Protein AF-A0A8C0MTY3-F1 (afdb_monomer)

Radius of gyration: 27.62 Å; Cα contacts (8 Å, |Δi|>4): 153; chains: 1; bounding box: 67×69×93 Å

pLDDT: mean 70.0, std 25.48, range [26.39, 98.56]

Foldseek 3Di:
DDDDDDDDDPPDDDDDPPPLPALVLLVPDDPPDDPDDDDDDDDDDDDDDDDDDDDDDDDDDDDDDDDDDDDDDDDDDDDPPPPPDDPDPLNVLLVVLLLLLLLLLCLLVVPDDPDDDDDLLSVLLNVQLVLVLVLCCVLVVVSLVVDALQALVSLLVVLVVSVCVNCVVVDDDLSSLSPLSSSLSSSSCRNCVPPPDDSVSNSSSSNVSSVVCSVRPVVVCVVQCHSPGHVSVVRVPPPPVVVVSVVSSVVSVVVSVVVVVD

Solvent-accessible surface area (backbone atoms only — not comparable to full-atom values): 16807 Å² total; per-residue (Å²): 133,90,83,88,82,88,80,82,86,80,87,77,88,84,85,75,88,77,69,76,93,65,64,74,67,68,71,66,56,77,69,82,74,87,85,73,96,77,79,91,71,85,87,78,81,83,80,83,80,81,89,78,85,85,79,90,84,84,84,85,86,84,86,86,84,87,91,81,87,88,84,90,84,92,86,80,93,72,77,83,72,80,78,74,77,70,84,53,81,64,54,58,56,34,50,54,42,30,50,42,38,45,53,38,45,34,58,72,68,68,52,83,75,95,61,79,81,74,52,73,46,40,52,46,47,41,59,53,20,52,53,51,29,53,50,47,56,65,75,39,37,77,63,61,72,70,59,81,32,89,42,70,64,52,40,50,52,52,48,50,58,52,51,52,62,70,42,65,84,70,70,84,49,72,61,54,55,37,49,53,54,16,46,49,42,52,48,44,50,51,48,40,71,87,44,92,76,57,68,69,56,49,50,53,51,22,48,56,51,20,47,49,45,48,72,75,39,43,67,60,41,57,76,52,47,30,56,67,68,23,51,32,66,67,54,62,59,56,67,65,61,50,54,50,51,55,54,50,50,51,54,49,52,53,52,56,55,53,62,74,78,110

Organism: Canis lupus familiaris (NCBI:txid9615)

Mean predicted aligned error: 16.19 Å

Sequence (262 aa):
MSHLFGGSYDAQRCSGERRLPAVGFMFLWPTPESDEEEGAGPVVHTEIPPASTCRPESHPEPRQPRPHRASGSSRGTRLPSRRAGGPRMTDCEFGYTLALAQDYVRHVLQIPQPGPAPSRASRVLQDVAFSVQGQVEKNLKPCLDSFDVVSVDTARTIFNQVMEKEFEDGVINWGRIVTVFAFEGILTKKLLEQRISSDVDAEKVSYFVAEFITRNMRDWIRQNGGWENGFVKKFEPKSGWLTFLEVLGTVCEMWSHLKQYY

Structure (mmCIF, N/CA/C/O backbone):
data_AF-A0A8C0MTY3-F1
#
_entry.id   AF-A0A8C0MTY3-F1
#
loop_
_atom_site.group_PDB
_atom_site.id
_atom_site.type_symbol
_atom_site.label_atom_id
_atom_site.label_alt_id
_atom_site.label_comp_id
_atom_site.label_asym_id
_atom_site.label_entity_id
_atom_site.label_seq_id
_atom_site.pdbx_PDB_ins_code
_atom_site.Cartn_x
_atom_site.Cartn_y
_atom_site.Cartn_z
_atom_site.occupancy
_atom_site.B_iso_or_equiv
_atom_site.auth_seq_id
_atom_site.auth_comp_id
_atom_site.auth_asym_id
_atom_site.auth_atom_id
_atom_site.pdbx_PDB_model_num
ATOM 1 N N . MET A 1 1 ? 19.745 29.867 -58.344 1.00 32.88 1 MET A N 1
ATOM 2 C CA . MET A 1 1 ? 19.048 30.863 -57.507 1.00 32.88 1 MET A CA 1
ATOM 3 C C . MET A 1 1 ? 18.121 30.118 -56.561 1.00 32.88 1 MET A C 1
ATOM 5 O O . MET A 1 1 ? 17.221 29.450 -57.038 1.00 32.88 1 MET A O 1
ATOM 9 N N . SER A 1 2 ? 18.445 30.180 -55.266 1.00 34.06 2 SER A N 1
ATOM 10 C CA . SER A 1 2 ? 17.519 30.408 -54.143 1.00 34.06 2 SER A CA 1
ATOM 11 C C . SER A 1 2 ? 16.276 29.504 -53.989 1.00 34.06 2 SER A C 1
ATOM 13 O O . SER A 1 2 ? 15.326 29.637 -54.745 1.00 34.06 2 SER A O 1
ATOM 15 N N . HIS A 1 3 ? 16.198 28.680 -52.935 1.00 30.69 3 HIS A N 1
ATOM 16 C CA . HIS A 1 3 ? 15.632 29.059 -51.625 1.00 30.69 3 HIS A CA 1
ATOM 17 C C . HIS A 1 3 ? 15.502 27.847 -50.679 1.00 30.69 3 HIS A C 1
ATOM 19 O O . HIS A 1 3 ? 14.995 26.792 -51.044 1.00 30.69 3 HIS A O 1
ATOM 25 N N . LEU A 1 4 ? 15.958 28.054 -49.442 1.00 39.66 4 LEU A N 1
ATOM 26 C CA . LEU A 1 4 ? 15.650 27.277 -48.241 1.00 39.66 4 LEU A CA 1
ATOM 27 C C . LEU A 1 4 ? 14.183 27.490 -47.848 1.00 39.66 4 LEU A C 1
ATOM 29 O O . LEU A 1 4 ? 13.760 28.641 -47.847 1.00 39.66 4 LEU A O 1
ATOM 33 N N . PHE A 1 5 ? 13.478 26.447 -47.403 1.00 31.42 5 PHE A N 1
ATOM 34 C CA . PHE A 1 5 ? 12.443 26.557 -46.367 1.00 31.42 5 PHE A CA 1
ATOM 35 C C . PHE A 1 5 ? 12.300 25.226 -45.620 1.00 31.42 5 PHE A C 1
ATOM 37 O O . PHE A 1 5 ? 12.027 24.187 -46.215 1.00 31.42 5 PHE A O 1
ATOM 44 N N . GLY A 1 6 ? 12.519 25.284 -44.306 1.00 33.84 6 GLY A N 1
ATOM 45 C CA . GLY A 1 6 ? 12.088 24.258 -43.368 1.00 33.84 6 GLY A CA 1
ATOM 46 C C . GLY A 1 6 ? 10.600 24.397 -43.037 1.00 33.84 6 GLY A C 1
ATOM 47 O O . GLY A 1 6 ? 10.026 25.477 -43.151 1.00 33.84 6 GLY A O 1
ATOM 48 N N . GLY A 1 7 ? 10.007 23.293 -42.594 1.00 27.09 7 GLY A N 1
ATOM 49 C CA . GLY A 1 7 ? 8.681 23.205 -41.980 1.00 27.09 7 GLY A CA 1
ATOM 50 C C . GLY A 1 7 ? 8.625 21.885 -41.213 1.00 27.09 7 GLY A C 1
ATOM 51 O O . GLY A 1 7 ? 8.795 20.827 -41.805 1.00 27.09 7 GLY A O 1
ATOM 52 N N . SER A 1 8 ? 8.763 21.951 -39.890 1.00 28.06 8 SER A N 1
ATOM 53 C CA . SER A 1 8 ? 7.673 21.740 -38.926 1.00 28.06 8 SER A CA 1
ATOM 54 C C . SER A 1 8 ? 7.131 20.308 -38.945 1.00 28.06 8 SER A C 1
ATOM 56 O O . SER A 1 8 ? 6.217 19.981 -39.695 1.00 28.06 8 SER A O 1
ATOM 58 N N . TYR A 1 9 ? 7.706 19.451 -38.097 1.00 29.77 9 TYR A N 1
ATOM 59 C CA . TYR A 1 9 ? 7.061 18.206 -37.691 1.00 29.77 9 TYR A CA 1
ATOM 60 C C . TYR A 1 9 ? 6.009 18.559 -36.637 1.00 29.77 9 TYR A C 1
ATOM 62 O O . TYR A 1 9 ? 6.326 18.707 -35.457 1.00 29.77 9 TYR A O 1
ATOM 70 N N . ASP A 1 10 ? 4.767 18.725 -37.084 1.00 27.53 10 ASP A N 1
ATOM 71 C CA . ASP A 1 10 ? 3.596 18.777 -36.215 1.00 27.53 10 ASP A CA 1
ATOM 72 C C . ASP A 1 10 ? 3.405 17.412 -35.543 1.00 27.53 10 ASP A C 1
ATOM 74 O O . ASP A 1 10 ? 2.828 16.478 -36.100 1.00 27.53 10 ASP A O 1
ATOM 78 N N . ALA A 1 11 ? 3.911 17.290 -34.318 1.00 31.59 11 ALA A N 1
ATOM 79 C CA . ALA A 1 11 ? 3.585 16.201 -33.414 1.00 31.59 11 ALA A CA 1
ATOM 80 C C . ALA A 1 11 ? 2.320 16.570 -32.633 1.00 31.59 11 ALA A C 1
ATOM 82 O O . ALA A 1 11 ? 2.388 16.966 -31.475 1.00 31.59 11 ALA A O 1
ATOM 83 N N . GLN A 1 12 ? 1.155 16.426 -33.262 1.00 33.03 12 GLN A N 1
ATOM 84 C CA . GLN A 1 12 ? -0.102 16.387 -32.529 1.00 33.03 12 GLN A CA 1
ATOM 85 C C . GLN A 1 12 ? -0.994 15.287 -33.100 1.00 33.03 12 GLN A C 1
ATOM 87 O O . GLN A 1 12 ? -1.323 15.288 -34.284 1.00 33.03 12 GLN A O 1
ATOM 92 N N . ARG A 1 13 ? -1.462 14.432 -32.179 1.00 31.70 13 ARG A N 1
ATOM 93 C CA . ARG A 1 13 ? -2.634 13.544 -32.275 1.00 31.70 13 ARG A CA 1
ATOM 94 C C . ARG A 1 13 ? -2.357 12.070 -32.620 1.00 31.70 13 ARG A C 1
ATOM 96 O O . ARG A 1 13 ? -2.634 11.595 -33.712 1.00 31.70 13 ARG A O 1
ATOM 103 N N . CYS A 1 14 ? -1.971 11.321 -31.586 1.00 26.39 14 CYS A N 1
ATOM 104 C CA . CYS A 1 14 ? -2.438 9.953 -31.317 1.00 26.39 14 CYS A CA 1
ATOM 105 C C . CYS A 1 14 ? -2.662 9.864 -29.794 1.00 26.39 14 CYS A C 1
ATOM 107 O O . CYS A 1 14 ? -1.707 9.924 -29.035 1.00 26.39 14 CYS A O 1
ATOM 109 N N . SER A 1 15 ? -3.883 10.082 -29.305 1.00 27.77 15 SER A N 1
ATOM 110 C CA . SER A 1 15 ? -4.978 9.103 -29.210 1.00 27.77 15 SER A CA 1
ATOM 111 C C . SER A 1 15 ? -4.850 8.224 -27.961 1.00 27.77 15 SER A C 1
ATOM 113 O O . SER A 1 15 ? -3.928 7.422 -27.850 1.00 27.77 15 SER A O 1
ATOM 115 N N . GLY A 1 16 ? -5.823 8.372 -27.057 1.00 26.91 16 GLY A N 1
ATOM 116 C CA . GLY A 1 16 ? -6.159 7.386 -26.034 1.00 26.91 16 GLY A CA 1
ATOM 117 C C . GLY A 1 16 ? -5.602 7.669 -24.644 1.00 26.91 16 GLY A C 1
ATOM 118 O O . GLY A 1 16 ? -4.558 7.142 -24.271 1.00 26.91 16 GLY A O 1
ATOM 119 N N . GLU A 1 17 ? -6.374 8.398 -23.835 1.00 31.11 17 GLU A N 1
ATOM 120 C CA . GLU A 1 17 ? -6.380 8.235 -22.380 1.00 31.11 17 GLU A CA 1
ATOM 121 C C . GLU A 1 17 ? -6.587 6.738 -22.071 1.00 31.11 17 GLU A C 1
ATOM 123 O O . GLU A 1 17 ? -7.713 6.238 -22.015 1.00 31.11 17 GLU A O 1
ATOM 128 N N . ARG A 1 18 ? -5.504 5.979 -21.886 1.00 33.78 18 ARG A N 1
ATOM 129 C CA . ARG A 1 18 ? -5.581 4.678 -21.218 1.00 33.78 18 ARG A CA 1
ATOM 130 C C . ARG A 1 18 ? -5.814 4.959 -19.736 1.00 33.78 18 ARG A C 1
ATOM 132 O O . ARG A 1 18 ? -4.887 4.915 -18.937 1.00 33.78 18 ARG A O 1
ATOM 139 N N . ARG A 1 19 ? -7.062 5.285 -19.372 1.00 38.16 19 ARG A N 1
ATOM 140 C CA . ARG A 1 19 ? -7.530 5.160 -17.986 1.00 38.16 19 ARG A CA 1
ATOM 141 C C . ARG A 1 19 ? -7.246 3.723 -17.575 1.00 38.16 19 ARG A C 1
ATOM 143 O O . ARG A 1 19 ? -7.823 2.819 -18.171 1.00 38.16 19 ARG A O 1
ATOM 150 N N . LEU A 1 20 ? -6.360 3.512 -16.605 1.00 36.81 20 LEU A N 1
ATOM 151 C CA . LEU A 1 20 ? -6.161 2.201 -15.992 1.00 36.81 20 LEU A CA 1
ATOM 152 C C . LEU A 1 20 ? -7.526 1.732 -15.451 1.00 36.81 20 LEU A C 1
ATOM 154 O O . LEU A 1 20 ? -8.040 2.341 -14.512 1.00 36.81 20 LEU A O 1
ATOM 158 N N . PRO A 1 21 ? -8.165 0.702 -16.034 1.00 37.78 21 PRO A N 1
ATOM 159 C CA . PRO A 1 21 ? -9.560 0.375 -15.742 1.00 37.78 21 PRO A CA 1
ATOM 160 C C . PRO A 1 21 ? -9.737 -0.450 -14.451 1.00 37.78 21 PRO A C 1
ATOM 162 O O . PRO A 1 21 ? -10.702 -1.204 -14.336 1.00 37.78 21 PRO A O 1
ATOM 165 N N . ALA A 1 22 ? -8.821 -0.335 -13.483 1.00 40.22 22 ALA A N 1
ATOM 166 C CA . ALA A 1 22 ? -8.648 -1.339 -12.429 1.00 40.22 22 ALA A CA 1
ATOM 167 C C . ALA A 1 22 ? -8.612 -0.824 -10.981 1.00 40.22 22 ALA A C 1
ATOM 169 O O . ALA A 1 22 ? -8.581 -1.640 -10.066 1.00 40.22 22 ALA A O 1
ATOM 170 N N . VAL A 1 23 ? -8.669 0.488 -10.736 1.00 46.25 23 VAL A N 1
ATOM 171 C CA . VAL A 1 23 ? -8.571 1.015 -9.355 1.00 46.25 23 VAL A CA 1
ATOM 172 C C . VAL A 1 23 ? -9.862 0.778 -8.547 1.00 46.25 23 VAL A C 1
ATOM 174 O O . VAL A 1 23 ? -9.842 0.762 -7.326 1.00 46.25 23 VAL A O 1
ATOM 177 N N . GLY A 1 24 ? -10.982 0.459 -9.209 1.00 43.91 24 GLY A N 1
ATOM 178 C CA . GLY A 1 24 ? -12.295 0.283 -8.570 1.00 43.91 24 GLY A CA 1
ATOM 179 C C . GLY A 1 24 ? -12.389 -0.799 -7.481 1.00 43.91 24 GLY A C 1
ATOM 180 O O . GLY A 1 24 ? -13.320 -0.758 -6.686 1.00 43.91 24 GLY A O 1
ATOM 181 N N . PHE A 1 25 ? -11.454 -1.755 -7.414 1.00 45.44 25 PHE A N 1
ATOM 182 C CA . PHE A 1 25 ? -11.506 -2.847 -6.429 1.00 45.44 25 PHE A CA 1
ATOM 183 C C . PHE A 1 25 ? -11.148 -2.379 -5.010 1.00 45.44 25 PHE A C 1
ATOM 185 O O . PHE A 1 25 ? -11.718 -2.864 -4.036 1.00 45.44 25 PHE A O 1
ATOM 192 N N . MET A 1 26 ? -10.220 -1.430 -4.868 1.00 49.19 26 MET A N 1
ATOM 193 C CA . MET A 1 26 ? -9.748 -0.990 -3.549 1.00 49.19 26 MET A CA 1
ATOM 194 C C . MET A 1 26 ? -10.751 -0.050 -2.841 1.00 49.19 26 MET A C 1
ATOM 196 O O . MET A 1 26 ? -10.747 0.063 -1.614 1.00 49.19 26 MET A O 1
ATOM 200 N N . PHE A 1 27 ? -11.717 0.497 -3.591 1.00 46.53 27 PHE A N 1
ATOM 201 C CA . PHE A 1 27 ? -12.841 1.285 -3.073 1.00 46.53 27 PHE A CA 1
ATOM 202 C C . PHE A 1 27 ? -13.881 0.478 -2.284 1.00 46.53 27 PHE A C 1
ATOM 204 O O . PHE A 1 27 ? -14.717 1.077 -1.612 1.00 46.53 27 PHE A O 1
ATOM 211 N N . LEU A 1 28 ? -13.855 -0.858 -2.346 1.00 49.56 28 LEU A N 1
ATOM 212 C CA . LEU A 1 28 ? -14.885 -1.701 -1.728 1.00 49.56 28 LEU A CA 1
ATOM 213 C C . LEU A 1 28 ? -14.646 -2.016 -0.250 1.00 49.56 28 LEU A C 1
ATOM 215 O O . LEU A 1 28 ? -15.514 -2.633 0.363 1.00 49.56 28 LEU A O 1
ATOM 219 N N . TRP A 1 29 ? -13.517 -1.609 0.342 1.00 49.38 29 TRP A N 1
ATOM 220 C CA . TRP A 1 29 ? -13.305 -1.840 1.770 1.00 49.38 29 TRP A CA 1
ATOM 221 C C . TRP A 1 29 ? -14.421 -1.174 2.592 1.00 49.38 29 TRP A C 1
ATOM 223 O O . TRP A 1 29 ? -14.607 0.037 2.447 1.00 49.38 29 TRP A O 1
ATOM 233 N N . PRO A 1 30 ? -15.133 -1.890 3.487 1.00 38.34 30 PRO A N 1
ATOM 234 C CA . PRO A 1 30 ? -16.190 -1.284 4.269 1.00 38.34 30 PRO A CA 1
ATOM 235 C C . PRO A 1 30 ? -15.543 -0.247 5.179 1.00 38.34 30 PRO A C 1
ATOM 237 O O . PRO A 1 30 ? -14.699 -0.561 6.032 1.00 38.34 30 PRO A O 1
ATOM 240 N N . THR A 1 31 ? -15.938 1.012 5.019 1.00 38.94 31 THR A N 1
ATOM 241 C CA . THR A 1 31 ? -15.905 1.927 6.155 1.00 38.94 31 THR A CA 1
ATOM 242 C C . THR A 1 31 ? -16.757 1.270 7.233 1.00 38.94 31 THR A C 1
ATOM 244 O O . THR A 1 31 ? -17.851 0.822 6.893 1.00 38.94 31 THR A O 1
ATOM 247 N N . PRO A 1 32 ? -16.271 1.110 8.478 1.00 36.84 32 PRO A N 1
ATOM 248 C CA . PRO A 1 32 ? -17.126 0.586 9.531 1.00 36.84 32 PRO A CA 1
ATOM 249 C C . PRO A 1 32 ? -18.386 1.449 9.561 1.00 36.84 32 PRO A C 1
ATOM 251 O O . PRO A 1 32 ? -18.303 2.656 9.792 1.00 36.84 32 PRO A O 1
ATOM 254 N N . GLU A 1 33 ? -19.512 0.831 9.214 1.00 33.78 33 GLU A N 1
ATOM 255 C CA . GLU A 1 33 ? -20.822 1.402 9.447 1.00 33.78 33 GLU A CA 1
ATOM 256 C C . GLU A 1 33 ? -20.905 1.632 10.953 1.00 33.78 33 GLU A C 1
ATOM 258 O O . GLU A 1 33 ? -20.432 0.825 11.759 1.00 33.78 33 GLU A O 1
ATOM 263 N N . SER A 1 34 ? -21.337 2.833 11.295 1.00 32.84 34 SER A N 1
ATOM 264 C CA . SER A 1 34 ? -21.375 3.386 12.634 1.00 32.84 34 SER A CA 1
ATOM 265 C C . SER A 1 34 ? -22.366 2.625 13.507 1.00 32.84 34 SER A C 1
ATOM 267 O O . SER A 1 34 ? -23.462 3.109 13.751 1.00 32.84 34 SER A O 1
ATOM 269 N N . ASP A 1 35 ? -21.952 1.471 14.010 1.00 32.69 35 ASP A N 1
ATOM 270 C CA . ASP A 1 35 ? -22.580 0.818 15.149 1.00 32.69 35 ASP A CA 1
ATOM 271 C C . ASP A 1 35 ? -21.706 1.074 16.378 1.00 32.69 35 ASP A C 1
ATOM 273 O O . ASP A 1 35 ? -20.824 0.292 16.723 1.00 32.69 35 ASP A O 1
ATOM 277 N N . GLU A 1 36 ? -21.873 2.271 16.940 1.00 32.97 36 GLU A N 1
ATOM 278 C CA . GLU A 1 36 ? -22.196 2.500 18.354 1.00 32.97 36 GLU A CA 1
ATOM 279 C C . GLU A 1 36 ? -22.242 4.017 18.603 1.00 32.97 36 GLU A C 1
ATOM 281 O O . GLU A 1 36 ? -21.235 4.723 18.679 1.00 32.97 36 GLU A O 1
ATOM 286 N N . GLU A 1 37 ? -23.470 4.525 18.673 1.00 40.97 37 GLU A N 1
ATOM 287 C CA . GLU A 1 37 ? -23.802 5.851 19.166 1.00 40.97 37 GLU A CA 1
ATOM 288 C C . GLU A 1 37 ? -23.522 5.898 20.680 1.00 40.97 37 GLU A C 1
ATOM 290 O O . GLU A 1 37 ? -24.364 5.526 21.488 1.00 40.97 37 GLU A O 1
ATOM 295 N N . GLU A 1 38 ? -22.342 6.374 21.085 1.00 38.62 38 GLU A N 1
ATOM 296 C CA . GLU A 1 38 ? -22.185 7.046 22.378 1.00 38.62 38 GLU A CA 1
ATOM 297 C C . GLU A 1 38 ? -21.080 8.115 22.298 1.00 38.62 38 GLU A C 1
ATOM 299 O O . GLU A 1 38 ? -19.887 7.825 22.237 1.00 38.62 38 GLU A O 1
ATOM 304 N N . GLY A 1 39 ? -21.493 9.388 22.289 1.00 34.00 39 GLY A N 1
ATOM 305 C CA . GLY A 1 39 ? -20.606 10.545 22.458 1.00 34.00 39 GLY A CA 1
ATOM 306 C C . GLY A 1 39 ? -20.201 11.262 21.168 1.00 34.00 39 GLY A C 1
ATOM 307 O O . GLY A 1 39 ? -19.044 11.227 20.760 1.00 34.00 39 GLY A O 1
ATOM 308 N N . ALA A 1 40 ? -21.141 11.989 20.559 1.00 33.34 40 ALA A N 1
ATOM 309 C CA . ALA A 1 40 ? -20.872 12.906 19.455 1.00 33.34 40 ALA A CA 1
ATOM 310 C C . ALA A 1 40 ? -19.814 13.970 19.832 1.00 33.34 40 ALA A C 1
ATOM 312 O O . ALA A 1 40 ? -20.077 14.885 20.614 1.00 33.34 40 ALA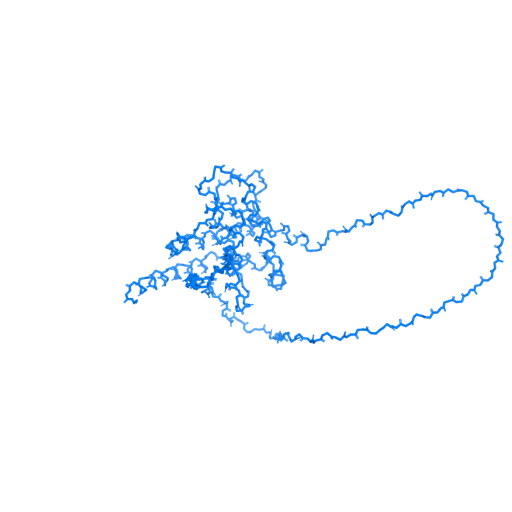 A O 1
ATOM 313 N N . GLY A 1 41 ? -18.623 13.867 19.239 1.00 40.28 41 GLY A N 1
ATOM 314 C CA . GLY A 1 41 ? -17.683 14.980 19.072 1.00 40.28 41 GLY A CA 1
ATOM 315 C C . GLY A 1 41 ? -17.881 15.634 17.695 1.00 40.28 41 GLY A C 1
ATOM 316 O O . GLY A 1 41 ? -18.300 14.944 16.765 1.00 40.28 41 GLY A O 1
ATOM 317 N N . PRO A 1 42 ? -17.625 16.945 17.518 1.00 39.66 42 PRO A N 1
ATOM 318 C CA . PRO A 1 42 ? -18.029 17.644 16.304 1.00 39.66 42 PRO A CA 1
ATOM 319 C C . PRO A 1 42 ? -17.199 17.207 15.094 1.00 39.66 42 PRO A C 1
ATOM 321 O O . PRO A 1 42 ? -15.969 17.175 15.147 1.00 39.66 42 PRO A O 1
ATOM 324 N N . VAL A 1 43 ? -17.883 16.958 13.978 1.00 43.22 43 VAL A N 1
ATOM 325 C CA . VAL A 1 43 ? -17.289 16.871 12.640 1.00 43.22 43 VAL A CA 1
ATOM 326 C C . VAL A 1 43 ? -16.758 18.259 12.268 1.00 43.22 43 VAL A C 1
ATOM 328 O O . VAL A 1 43 ? -17.533 19.205 12.132 1.00 43.22 43 VAL A O 1
ATOM 331 N N . VAL A 1 44 ? -15.438 18.407 12.133 1.00 46.16 44 VAL A N 1
ATOM 332 C CA . VAL A 1 44 ? -14.807 19.676 11.736 1.00 46.16 44 VAL A CA 1
ATOM 333 C C . VAL A 1 44 ? -14.530 19.659 10.236 1.00 46.16 44 VAL A C 1
ATOM 335 O O . VAL A 1 44 ? -13.590 19.020 9.767 1.00 46.16 44 VAL A O 1
ATOM 338 N N . HIS A 1 45 ? -15.331 20.411 9.482 1.00 38.72 45 HIS A N 1
ATOM 339 C CA . HIS A 1 45 ? -14.956 20.858 8.143 1.00 38.72 45 HIS A CA 1
ATOM 340 C C . HIS A 1 45 ? -13.819 21.874 8.276 1.00 38.72 45 HIS A C 1
ATOM 342 O O . HIS A 1 45 ? -13.976 22.905 8.928 1.00 38.72 45 HIS A O 1
ATOM 348 N N . THR A 1 46 ? -12.662 21.580 7.685 1.00 41.06 46 THR A N 1
ATOM 349 C CA . THR A 1 46 ? -11.533 22.517 7.696 1.00 41.06 46 THR A CA 1
ATOM 350 C C . THR A 1 46 ? -11.585 23.364 6.428 1.00 41.06 46 THR A C 1
ATOM 352 O O . THR A 1 46 ? -11.118 22.947 5.373 1.00 41.06 46 THR A O 1
ATOM 355 N N . GLU A 1 47 ? -12.183 24.550 6.530 1.00 34.56 47 GLU A N 1
ATOM 356 C CA . GLU A 1 47 ? -12.056 25.619 5.533 1.00 34.56 47 GLU A CA 1
ATOM 357 C C . GLU A 1 47 ? -10.652 26.245 5.646 1.00 34.56 47 GLU A C 1
ATOM 359 O O . GLU A 1 47 ? -10.206 26.605 6.738 1.00 34.56 47 GLU A O 1
ATOM 364 N N . ILE A 1 48 ? -9.940 26.371 4.524 1.00 40.88 48 ILE A N 1
ATOM 365 C CA . ILE A 1 48 ? -8.612 27.000 4.451 1.00 40.88 48 ILE A CA 1
ATOM 366 C C . ILE A 1 48 ? -8.794 28.516 4.240 1.00 40.88 48 ILE A C 1
ATOM 368 O O . ILE A 1 48 ? -9.319 28.906 3.196 1.00 40.88 48 ILE A O 1
ATOM 372 N N . PRO A 1 49 ? -8.344 29.401 5.152 1.00 40.06 49 PRO A N 1
ATOM 373 C CA . PRO A 1 49 ? -8.412 30.843 4.924 1.00 40.06 49 PRO A CA 1
ATOM 374 C C . PRO A 1 49 ? -7.236 31.344 4.058 1.00 40.06 49 PRO A C 1
ATOM 376 O O . PRO A 1 49 ? -6.129 30.803 4.144 1.00 40.06 49 PRO A O 1
ATOM 379 N N . PRO A 1 50 ? -7.425 32.399 3.239 1.00 39.31 50 PRO A N 1
ATOM 380 C CA . PRO A 1 50 ? -6.367 32.924 2.384 1.00 39.31 50 PRO A CA 1
ATOM 381 C C . PRO A 1 50 ? -5.328 33.740 3.168 1.00 39.31 50 PRO A C 1
ATOM 383 O O . PRO A 1 50 ? -5.616 34.375 4.185 1.00 39.31 50 PRO A O 1
ATOM 386 N N . ALA A 1 51 ? -4.097 33.727 2.655 1.00 37.53 51 ALA A N 1
ATOM 387 C CA . ALA A 1 51 ? -2.917 34.315 3.277 1.00 37.53 51 ALA A CA 1
ATOM 388 C C . ALA A 1 51 ? -3.047 35.835 3.496 1.00 37.53 51 ALA A C 1
ATOM 390 O O . ALA A 1 51 ? -3.153 36.607 2.544 1.00 37.53 51 ALA A O 1
ATOM 391 N N . SER A 1 52 ? -2.965 36.269 4.758 1.00 40.44 52 SER A N 1
ATOM 392 C CA . SER A 1 52 ? -2.774 37.677 5.121 1.00 40.44 52 SER A CA 1
ATOM 393 C C . SER A 1 52 ? -1.287 38.016 5.228 1.00 40.44 52 SER A C 1
ATOM 395 O O . SER A 1 52 ? -0.518 37.364 5.929 1.00 40.44 52 SER A O 1
ATOM 397 N N . THR A 1 53 ? -0.896 39.065 4.513 1.00 36.22 53 THR A N 1
ATOM 398 C CA . THR A 1 53 ? 0.428 39.694 4.509 1.00 36.22 53 THR A CA 1
ATOM 399 C C . THR A 1 53 ? 0.776 40.302 5.870 1.00 36.22 53 THR A C 1
ATOM 401 O O . THR A 1 53 ? 0.110 41.238 6.315 1.00 36.22 53 THR A O 1
ATOM 404 N N . CYS A 1 54 ? 1.853 39.833 6.505 1.00 31.94 54 CYS A N 1
ATOM 405 C CA . CYS A 1 54 ? 2.393 40.439 7.725 1.00 31.94 54 CYS A CA 1
ATOM 406 C C . CYS A 1 54 ? 3.231 41.690 7.415 1.00 31.94 54 CYS A C 1
ATOM 408 O O . CYS A 1 54 ? 4.162 41.656 6.608 1.00 31.94 54 CYS A O 1
ATOM 410 N N . ARG A 1 55 ? 2.916 42.789 8.107 1.00 32.62 55 ARG A N 1
ATOM 411 C CA . ARG A 1 55 ? 3.694 44.037 8.180 1.00 32.62 55 ARG A CA 1
ATOM 412 C C . ARG A 1 55 ? 4.638 43.954 9.400 1.00 32.62 55 ARG A C 1
ATOM 414 O O . ARG A 1 55 ? 4.227 43.361 10.394 1.00 32.62 55 ARG A O 1
ATOM 421 N N . PRO A 1 56 ? 5.864 44.511 9.379 1.00 35.38 56 PRO A N 1
ATOM 422 C CA . PRO A 1 56 ? 6.795 44.348 10.494 1.00 35.38 56 PRO A CA 1
ATOM 423 C C . PRO A 1 56 ? 6.547 45.371 11.613 1.00 35.38 56 PRO A C 1
ATOM 425 O O . PRO A 1 56 ? 6.517 46.575 11.356 1.00 35.38 56 PRO A O 1
ATOM 428 N N . GLU A 1 57 ? 6.408 44.890 12.851 1.00 32.84 57 GLU A N 1
ATOM 429 C CA . GLU A 1 57 ? 6.414 45.704 14.074 1.00 32.84 57 GLU A CA 1
ATOM 430 C C . GL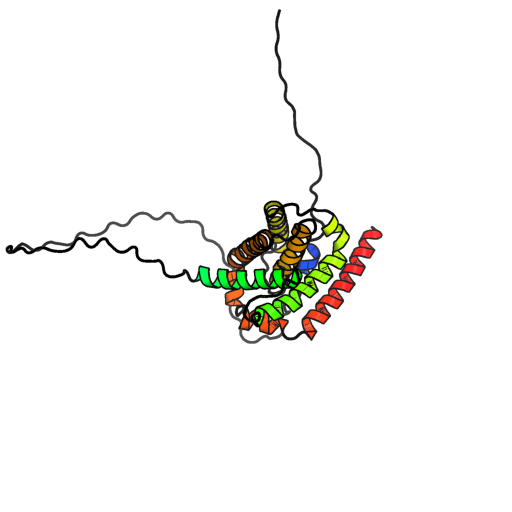U A 1 57 ? 7.847 46.002 14.550 1.00 32.84 57 GLU A C 1
ATOM 432 O O . GLU A 1 57 ? 8.746 45.163 14.503 1.00 32.84 57 GLU A O 1
ATOM 437 N N . SER A 1 58 ? 8.046 47.237 15.008 1.00 33.47 58 SER A N 1
ATOM 438 C CA . SER A 1 58 ? 9.294 47.821 15.501 1.00 33.47 58 SER A CA 1
ATOM 439 C C . SER A 1 58 ? 9.580 47.466 16.966 1.00 33.47 58 SER A C 1
ATOM 441 O O . SER A 1 58 ? 8.741 47.694 17.835 1.00 33.47 58 SER A O 1
ATOM 443 N N . HIS A 1 59 ? 10.797 46.996 17.253 1.00 36.12 59 HIS A N 1
ATOM 444 C CA . HIS A 1 59 ? 11.316 46.779 18.610 1.00 36.12 59 HIS A CA 1
ATOM 445 C C . HIS A 1 59 ? 11.705 48.097 19.318 1.00 36.12 59 HIS A C 1
ATOM 447 O O . HIS A 1 59 ? 12.310 48.958 18.677 1.00 36.12 59 HIS A O 1
ATOM 453 N N . PRO A 1 60 ? 11.465 48.243 20.638 1.00 38.41 60 PRO A N 1
ATOM 454 C CA . PRO A 1 60 ? 12.004 49.348 21.427 1.00 38.41 60 PRO A CA 1
ATOM 455 C C . PRO A 1 60 ? 13.403 49.043 22.004 1.00 38.41 60 PRO A C 1
ATOM 457 O O . PRO A 1 60 ? 13.718 47.920 22.397 1.00 38.41 60 PRO A O 1
ATOM 460 N N . GLU A 1 61 ? 14.232 50.085 22.053 1.00 38.03 61 GLU A N 1
ATOM 461 C CA . GLU A 1 61 ? 15.636 50.119 22.488 1.00 38.03 61 GLU A CA 1
ATOM 462 C C . GLU A 1 61 ? 15.798 50.037 24.030 1.00 38.03 61 GLU A C 1
ATOM 464 O O . GLU A 1 61 ? 15.057 50.718 24.749 1.00 38.03 61 GLU A O 1
ATOM 469 N N . PRO A 1 62 ? 16.775 49.285 24.589 1.00 38.22 62 PRO A N 1
ATOM 470 C CA . PRO A 1 62 ? 17.081 49.314 26.020 1.00 38.22 62 PRO A CA 1
ATOM 471 C C . PRO A 1 62 ? 18.258 50.241 26.386 1.00 38.22 62 PRO A C 1
ATOM 473 O O . PRO A 1 62 ? 19.322 50.232 25.771 1.00 38.22 62 PRO A O 1
ATOM 476 N N . ARG A 1 63 ? 18.053 50.998 27.473 1.00 35.88 63 ARG A N 1
ATOM 477 C CA . ARG A 1 63 ? 18.945 52.014 28.063 1.00 35.88 63 ARG A CA 1
ATOM 478 C C . ARG A 1 63 ? 20.249 51.441 28.650 1.00 35.88 63 ARG A C 1
ATOM 480 O O . ARG A 1 63 ? 20.245 50.395 29.293 1.00 35.88 63 ARG A O 1
ATOM 487 N N . GLN A 1 64 ? 21.338 52.206 28.523 1.00 36.66 64 GLN A N 1
ATOM 488 C CA . GLN A 1 64 ? 22.666 51.943 29.109 1.00 36.66 64 GLN A CA 1
ATOM 489 C C . GLN A 1 64 ? 22.800 52.350 30.593 1.00 36.66 64 GLN A C 1
ATOM 491 O O . GLN A 1 64 ? 22.221 53.359 31.005 1.00 36.66 64 GLN A O 1
ATOM 496 N N . PRO A 1 65 ? 23.703 51.689 31.347 1.00 38.94 65 PRO A N 1
ATOM 497 C CA . PRO A 1 65 ? 24.453 52.325 32.437 1.00 38.94 65 PRO A CA 1
ATOM 498 C C . PRO A 1 65 ? 25.987 52.335 32.223 1.00 38.94 65 PRO A C 1
ATOM 500 O O . PRO A 1 65 ? 26.561 51.487 31.545 1.00 38.94 65 PRO A O 1
ATOM 503 N N . ARG A 1 66 ? 26.626 53.344 32.834 1.00 39.38 66 ARG A N 1
ATOM 504 C CA . ARG A 1 66 ? 28.029 53.811 32.724 1.00 39.38 66 ARG A CA 1
ATOM 505 C C . ARG A 1 66 ? 29.109 52.882 33.338 1.00 39.38 66 ARG A C 1
ATOM 507 O O . ARG A 1 66 ? 28.770 51.983 34.100 1.00 39.38 66 ARG A O 1
ATOM 514 N N . PRO A 1 67 ? 30.413 53.115 33.044 1.00 43.50 67 PRO A N 1
ATOM 515 C CA . PRO A 1 67 ? 31.468 52.108 33.169 1.00 43.50 67 PRO A CA 1
ATOM 516 C C . PRO A 1 67 ? 32.322 52.234 34.439 1.00 43.50 67 PRO A C 1
ATOM 518 O O . PRO A 1 67 ? 32.646 53.342 34.863 1.00 43.50 67 PRO A O 1
ATOM 521 N N . HIS A 1 68 ? 32.827 51.100 34.942 1.00 36.88 68 HIS A N 1
ATOM 522 C CA . HIS A 1 68 ? 33.989 51.061 35.834 1.00 36.88 68 HIS A CA 1
ATOM 523 C C . HIS A 1 68 ? 34.943 49.891 35.519 1.00 36.88 68 HIS A C 1
ATOM 525 O O . HIS A 1 68 ? 34.591 48.727 35.647 1.00 36.88 68 HIS A O 1
ATOM 531 N N . ARG A 1 69 ? 36.161 50.299 35.136 1.00 31.81 69 ARG A N 1
ATOM 532 C CA . ARG A 1 69 ? 37.520 49.780 35.402 1.00 31.81 69 ARG A CA 1
ATOM 533 C C . ARG A 1 69 ? 37.895 48.309 35.122 1.00 31.81 69 ARG A C 1
ATOM 535 O O . ARG A 1 69 ? 37.307 47.357 35.608 1.00 31.81 69 ARG A O 1
ATOM 542 N N . ALA A 1 70 ? 39.006 48.199 34.391 1.00 33.91 70 ALA A N 1
ATOM 543 C CA . ALA A 1 70 ? 39.671 47.010 33.874 1.00 33.91 70 ALA A CA 1
ATOM 544 C C . ALA A 1 70 ? 40.374 46.129 34.925 1.00 33.91 70 ALA A C 1
ATOM 546 O O . ALA A 1 70 ? 40.939 46.642 35.892 1.00 33.91 70 ALA A O 1
ATOM 547 N N . SER A 1 71 ? 40.471 44.828 34.631 1.00 35.25 71 SER A N 1
ATOM 548 C CA . SER A 1 71 ? 41.682 43.999 34.782 1.00 35.25 71 SER A CA 1
ATOM 549 C C . SER A 1 71 ? 41.501 42.691 34.004 1.00 35.25 71 SER A C 1
ATOM 551 O O . SER A 1 71 ? 40.434 42.085 34.041 1.00 35.25 71 SER A O 1
ATOM 553 N N . GLY A 1 72 ? 42.517 42.316 33.225 1.00 31.47 72 GLY A N 1
ATOM 554 C CA . GLY A 1 72 ? 42.466 41.205 32.276 1.00 31.47 72 GLY A CA 1
ATOM 555 C C . GLY A 1 72 ? 42.697 39.826 32.892 1.00 31.47 72 GLY A C 1
ATOM 556 O O . GLY A 1 72 ? 43.191 39.716 34.005 1.00 31.47 72 GLY A O 1
ATOM 557 N N . SER A 1 73 ? 42.382 38.779 32.125 1.00 35.53 73 SER A N 1
ATOM 558 C CA . SER A 1 73 ? 43.186 37.556 31.995 1.00 35.53 73 SER A CA 1
ATOM 559 C C . SER A 1 73 ? 42.541 36.595 30.986 1.00 35.53 73 SER A C 1
ATOM 561 O O . SER A 1 73 ? 41.329 36.403 30.948 1.00 35.53 73 SER A O 1
ATOM 563 N N . SER A 1 74 ? 43.405 36.023 30.160 1.00 36.22 74 SER A N 1
ATOM 564 C CA . SER A 1 74 ? 43.242 35.033 29.098 1.00 36.22 74 SER A CA 1
ATOM 565 C C . SER A 1 74 ? 42.367 33.810 29.419 1.00 36.22 74 SER A C 1
ATOM 567 O O . SER A 1 74 ? 42.561 33.183 30.457 1.00 36.22 74 SER A O 1
ATOM 569 N N . ARG A 1 75 ? 41.548 33.363 28.446 1.00 36.50 75 ARG A N 1
ATOM 570 C CA . ARG A 1 75 ? 41.503 31.984 27.880 1.00 36.50 75 ARG A CA 1
ATOM 571 C C . ARG A 1 75 ? 40.182 31.684 27.156 1.00 36.50 75 ARG A C 1
ATOM 573 O O . ARG A 1 75 ? 39.110 31.831 27.725 1.00 36.50 75 ARG A O 1
ATOM 580 N N . GLY A 1 76 ? 40.303 31.079 25.970 1.00 37.16 76 GLY A N 1
ATOM 581 C CA . GLY A 1 76 ? 39.357 30.068 25.487 1.00 37.16 76 GLY A CA 1
ATOM 582 C C . GLY A 1 76 ? 38.418 30.494 24.361 1.00 37.16 76 GLY A C 1
ATOM 583 O O . GLY A 1 76 ? 37.243 30.755 24.594 1.00 37.16 76 GLY A O 1
ATOM 584 N N . THR A 1 77 ? 38.897 30.436 23.119 1.00 36.22 77 THR A N 1
ATOM 585 C CA . THR A 1 77 ? 38.044 30.381 21.926 1.00 36.22 77 THR A CA 1
ATOM 586 C C . THR A 1 77 ? 37.278 29.052 21.930 1.00 36.22 77 THR A C 1
ATOM 588 O O . THR A 1 77 ? 37.801 28.023 21.506 1.00 36.22 77 THR A O 1
ATOM 591 N N . ARG A 1 78 ? 36.046 29.041 22.452 1.00 38.41 78 ARG A N 1
ATOM 592 C CA . ARG A 1 78 ? 35.081 27.957 22.214 1.00 38.41 78 ARG A CA 1
ATOM 593 C C . ARG A 1 78 ? 34.253 28.317 20.989 1.00 38.41 78 ARG A C 1
ATOM 595 O O . ARG A 1 78 ? 33.447 29.241 21.028 1.00 38.41 78 ARG A O 1
ATOM 602 N N . LEU A 1 79 ? 34.460 27.562 19.915 1.00 44.28 79 LEU A N 1
ATOM 603 C CA . LEU A 1 79 ? 33.522 27.459 18.801 1.00 44.28 79 LEU A CA 1
ATOM 604 C C . LEU A 1 79 ? 32.134 27.087 19.355 1.00 44.28 79 LEU A C 1
ATOM 606 O O . LEU A 1 79 ? 32.053 26.182 20.194 1.00 44.28 79 LEU A O 1
ATOM 610 N N . PRO A 1 80 ? 31.040 27.734 18.921 1.00 40.88 80 PRO A N 1
ATOM 611 C CA . PRO A 1 80 ? 29.713 27.281 19.289 1.00 40.88 80 PRO A CA 1
ATOM 612 C C . PRO A 1 80 ? 29.466 25.918 18.641 1.00 40.88 80 PRO A C 1
ATOM 614 O O . PRO A 1 80 ? 29.438 25.764 17.420 1.00 40.88 80 PRO A O 1
ATOM 617 N N . SER A 1 81 ? 29.323 24.922 19.512 1.00 37.97 81 SER A N 1
ATOM 618 C CA . SER A 1 81 ? 28.892 23.570 19.193 1.00 37.97 81 SER A CA 1
ATOM 619 C C . SER A 1 81 ? 27.636 23.634 18.324 1.00 37.97 81 SER A C 1
ATOM 621 O O . SER A 1 81 ? 26.627 24.218 18.729 1.00 37.97 81 SER A O 1
ATOM 623 N N . ARG A 1 82 ? 27.708 23.045 17.123 1.00 41.41 82 ARG A N 1
ATOM 624 C CA . ARG A 1 82 ? 26.541 22.708 16.302 1.00 41.41 82 ARG A CA 1
ATOM 625 C C . ARG A 1 82 ? 25.572 21.955 17.205 1.00 41.41 82 ARG A C 1
ATOM 627 O O . ARG A 1 82 ? 25.817 20.806 17.565 1.00 41.41 82 ARG A O 1
ATOM 634 N N . ARG A 1 83 ? 24.492 22.625 17.601 1.00 40.59 83 ARG A N 1
ATOM 635 C CA . ARG A 1 83 ? 23.389 22.005 18.325 1.00 40.59 83 ARG A CA 1
ATOM 636 C C . ARG A 1 83 ? 22.803 20.965 17.376 1.00 40.59 83 ARG A C 1
ATOM 638 O O . ARG A 1 83 ? 22.166 21.317 16.386 1.00 40.59 83 ARG A O 1
ATOM 645 N N . ALA A 1 84 ? 23.130 19.705 17.639 1.00 44.94 84 ALA A N 1
ATOM 646 C CA . ALA A 1 84 ? 22.503 18.559 17.017 1.00 44.94 84 ALA A CA 1
ATOM 647 C C . ALA A 1 84 ? 20.990 18.735 17.169 1.00 44.94 84 ALA A C 1
ATOM 649 O O . ALA A 1 84 ? 20.486 18.857 18.289 1.00 44.94 84 ALA A O 1
ATOM 650 N N . GLY A 1 85 ? 20.286 18.829 16.042 1.00 41.97 85 GLY A N 1
ATOM 651 C CA . GLY A 1 85 ? 18.845 18.655 16.048 1.00 41.97 85 GLY A CA 1
ATOM 652 C C . GLY A 1 85 ? 18.578 17.275 16.627 1.00 41.97 85 GLY A C 1
ATOM 653 O O . GLY A 1 85 ? 19.096 16.286 16.111 1.00 41.97 85 GLY A O 1
ATOM 654 N N . GLY A 1 86 ? 17.838 17.214 17.734 1.00 43.81 86 GLY A N 1
ATOM 655 C CA . GLY A 1 86 ? 17.264 15.948 18.171 1.00 43.81 86 GLY A CA 1
ATOM 656 C C . GLY A 1 86 ? 16.423 15.357 17.031 1.00 43.81 86 GLY A C 1
ATOM 657 O O . GLY A 1 86 ? 15.962 16.127 16.178 1.00 43.81 86 GLY A O 1
ATOM 658 N N . PRO A 1 87 ? 16.231 14.027 16.989 1.00 45.91 87 PRO A N 1
ATOM 659 C CA . PRO A 1 87 ? 15.390 13.398 15.978 1.00 45.91 87 PRO A CA 1
ATOM 660 C C . PRO A 1 87 ? 14.049 14.121 15.944 1.00 45.91 87 PRO A C 1
ATOM 662 O O . PRO A 1 87 ? 13.403 14.287 16.986 1.00 45.91 87 PRO A O 1
ATOM 665 N N . ARG A 1 88 ? 13.646 14.618 14.774 1.00 58.03 88 ARG A N 1
ATOM 666 C CA . ARG A 1 88 ? 12.313 15.201 14.655 1.00 58.03 88 ARG A CA 1
ATOM 667 C C . ARG A 1 88 ? 11.337 14.062 14.914 1.00 58.03 88 ARG A C 1
ATOM 669 O O . ARG A 1 88 ? 11.570 12.939 14.485 1.00 58.03 88 ARG A O 1
ATOM 676 N N . MET A 1 89 ? 10.219 14.335 15.575 1.00 55.66 89 MET A N 1
ATOM 677 C CA . MET A 1 89 ? 9.164 13.335 15.809 1.00 55.66 89 MET A CA 1
ATOM 678 C C . MET A 1 89 ? 8.654 12.691 14.496 1.00 55.66 89 MET A C 1
ATOM 680 O O . MET A 1 89 ? 8.044 11.635 14.505 1.00 55.66 89 MET A O 1
ATOM 684 N N . THR A 1 90 ? 8.940 13.310 13.347 1.00 63.69 90 THR A N 1
ATOM 685 C CA . THR A 1 90 ? 8.728 12.765 11.999 1.00 63.69 90 THR A CA 1
ATOM 686 C C . THR A 1 90 ? 9.619 11.571 11.657 1.00 63.69 90 THR A C 1
ATOM 688 O O . THR A 1 90 ? 9.212 10.705 10.892 1.00 63.69 90 THR A O 1
ATOM 691 N N . ASP A 1 91 ? 10.824 11.517 12.220 1.00 76.06 91 ASP A N 1
ATOM 692 C CA . ASP A 1 91 ? 11.858 10.559 11.838 1.00 76.06 91 ASP A CA 1
ATOM 693 C C . ASP A 1 91 ? 11.574 9.170 12.445 1.00 76.06 91 ASP A C 1
ATOM 695 O O . ASP A 1 91 ? 11.872 8.152 11.824 1.00 76.06 91 ASP A O 1
ATOM 699 N N . CYS A 1 92 ? 10.930 9.107 13.620 1.00 86.00 92 CYS A N 1
ATOM 700 C CA . CYS A 1 92 ? 10.528 7.837 14.233 1.00 86.00 92 CYS A CA 1
ATOM 701 C C . CYS A 1 92 ? 9.288 7.217 13.570 1.00 86.00 92 CYS A C 1
ATOM 703 O O . CYS A 1 92 ? 9.256 6.006 13.367 1.00 86.00 92 CYS A O 1
ATOM 705 N N . GLU A 1 93 ? 8.296 8.026 13.189 1.00 89.44 93 GLU A N 1
ATOM 706 C CA . GLU A 1 93 ? 7.094 7.546 12.489 1.00 89.44 93 GLU A CA 1
ATOM 707 C C . GLU A 1 93 ? 7.425 7.042 11.084 1.00 89.44 93 GLU A C 1
ATOM 709 O O . GLU A 1 93 ? 6.964 5.969 10.685 1.00 89.44 93 GLU A O 1
ATOM 714 N N . PHE A 1 94 ? 8.281 7.780 10.369 1.00 95.50 94 PHE A N 1
ATOM 715 C CA . PHE A 1 94 ? 8.825 7.330 9.094 1.00 95.50 94 PHE A CA 1
ATOM 716 C C . PHE A 1 94 ? 9.592 6.016 9.260 1.00 95.50 94 PHE A C 1
ATOM 718 O O . PHE A 1 94 ? 9.323 5.060 8.540 1.00 95.50 94 PHE A O 1
ATOM 725 N N . GLY A 1 95 ? 10.495 5.937 10.245 1.00 95.88 95 GLY A N 1
ATOM 726 C CA . GLY A 1 95 ? 11.285 4.732 10.504 1.00 95.88 95 GLY A CA 1
ATOM 727 C C . GLY A 1 95 ? 10.429 3.501 10.815 1.00 95.88 95 GLY A C 1
ATOM 728 O O . GLY A 1 95 ? 10.699 2.423 10.293 1.00 95.88 95 GLY A O 1
ATOM 729 N N . TYR A 1 96 ? 9.366 3.657 11.610 1.00 95.81 96 TYR A N 1
ATOM 730 C CA . TYR A 1 96 ? 8.451 2.554 11.914 1.00 95.81 96 TYR A CA 1
ATOM 731 C C . TYR A 1 96 ? 7.646 2.119 10.681 1.00 95.81 96 TYR A C 1
ATOM 733 O O . TYR A 1 96 ? 7.530 0.927 10.410 1.00 95.81 96 TYR A O 1
ATOM 741 N N . THR A 1 97 ? 7.141 3.072 9.894 1.00 97.25 97 THR A N 1
ATOM 742 C CA . THR A 1 97 ? 6.404 2.776 8.653 1.00 97.25 97 THR A CA 1
ATOM 743 C C . THR A 1 97 ? 7.300 2.095 7.616 1.00 97.25 97 THR A C 1
ATOM 745 O O . THR A 1 97 ? 6.882 1.140 6.967 1.00 97.25 97 THR A O 1
ATOM 748 N N . LEU A 1 98 ? 8.556 2.535 7.503 1.00 97.44 98 LEU A N 1
ATOM 749 C CA . LEU A 1 98 ? 9.556 1.909 6.643 1.00 97.44 98 LEU A CA 1
ATOM 750 C C . LEU A 1 98 ? 9.860 0.474 7.074 1.00 97.44 98 LEU A C 1
ATOM 752 O O . LEU A 1 98 ? 9.947 -0.403 6.221 1.00 97.44 98 LEU A O 1
ATOM 756 N N . ALA A 1 99 ? 9.975 0.217 8.379 1.00 96.00 99 ALA A N 1
ATOM 757 C CA . ALA A 1 99 ? 10.176 -1.137 8.886 1.00 96.00 99 ALA A CA 1
ATOM 758 C C . ALA A 1 99 ? 9.013 -2.069 8.504 1.00 96.00 99 ALA A C 1
ATOM 760 O O . ALA A 1 99 ? 9.259 -3.183 8.052 1.00 96.00 99 ALA A O 1
ATOM 761 N N . LEU A 1 100 ? 7.762 -1.599 8.607 1.00 97.62 100 LEU A N 1
ATOM 762 C CA . LEU A 1 100 ? 6.585 -2.365 8.173 1.00 97.62 100 LEU A CA 1
ATOM 763 C C . LEU A 1 100 ? 6.614 -2.681 6.669 1.00 97.62 100 LEU A C 1
ATOM 765 O O . LEU A 1 100 ? 6.376 -3.825 6.288 1.00 97.62 100 LEU A O 1
ATOM 769 N N . ALA A 1 101 ? 6.933 -1.691 5.831 1.00 97.94 101 ALA A N 1
ATOM 770 C CA . ALA A 1 101 ? 7.022 -1.852 4.376 1.00 97.94 101 ALA A CA 1
ATOM 771 C C . ALA A 1 101 ? 8.099 -2.879 3.985 1.00 97.94 101 ALA A C 1
ATOM 773 O O . ALA A 1 101 ? 7.840 -3.851 3.275 1.00 97.94 101 ALA A O 1
ATOM 774 N N . GLN A 1 102 ? 9.297 -2.739 4.558 1.00 95.81 102 GLN A N 1
ATOM 775 C CA . GLN A 1 102 ? 10.398 -3.664 4.304 1.00 95.81 102 GLN A CA 1
ATOM 776 C C . GLN A 1 102 ? 10.104 -5.083 4.807 1.00 95.81 102 GLN A C 1
ATOM 778 O O . GLN A 1 102 ? 10.405 -6.059 4.120 1.00 95.81 102 GLN A O 1
ATOM 783 N N . ASP A 1 103 ? 9.516 -5.226 5.998 1.00 95.38 103 ASP A N 1
ATOM 784 C CA . ASP A 1 103 ? 9.111 -6.532 6.521 1.00 95.38 103 ASP A CA 1
ATOM 785 C C . ASP A 1 103 ? 8.062 -7.204 5.633 1.00 95.38 103 ASP A C 1
ATOM 787 O O . ASP A 1 103 ? 8.098 -8.425 5.457 1.00 95.38 103 ASP A O 1
ATOM 791 N N . TYR A 1 104 ? 7.132 -6.429 5.071 1.00 97.06 104 TYR A N 1
ATOM 792 C CA . TYR A 1 104 ? 6.141 -6.942 4.135 1.00 97.06 104 TYR A CA 1
ATOM 793 C C . TYR A 1 104 ? 6.790 -7.420 2.833 1.00 97.06 104 TYR A C 1
ATOM 795 O O . TYR A 1 104 ? 6.560 -8.551 2.407 1.00 97.06 104 TYR A O 1
ATOM 803 N N . VAL A 1 105 ? 7.669 -6.618 2.231 1.00 95.31 105 VAL A N 1
ATOM 804 C CA . VAL A 1 105 ? 8.377 -7.000 1.002 1.00 95.31 105 VAL A CA 1
ATOM 805 C C . VAL A 1 105 ? 9.236 -8.246 1.201 1.00 95.31 105 VAL A C 1
ATOM 807 O O . VAL A 1 105 ? 9.192 -9.156 0.374 1.00 95.31 105 VAL A O 1
ATOM 810 N N . ARG A 1 106 ? 9.960 -8.357 2.321 1.00 92.56 106 ARG A N 1
ATOM 811 C CA . ARG A 1 106 ? 10.722 -9.577 2.641 1.00 92.56 106 ARG A CA 1
ATOM 812 C C . ARG A 1 106 ? 9.818 -10.798 2.768 1.00 92.56 106 ARG A C 1
ATOM 814 O O . ARG A 1 106 ? 10.187 -11.866 2.284 1.00 92.56 106 ARG A O 1
ATOM 821 N N . HIS A 1 107 ? 8.637 -10.639 3.368 1.00 93.75 107 HIS A N 1
ATOM 822 C CA . HIS A 1 107 ? 7.634 -11.699 3.444 1.00 93.75 107 HIS A CA 1
ATOM 823 C C . HIS A 1 107 ? 7.148 -12.124 2.049 1.00 93.75 107 HIS A C 1
ATOM 825 O O . HIS A 1 107 ? 7.183 -13.310 1.731 1.00 93.75 107 HIS A O 1
ATOM 831 N N . VAL A 1 108 ? 6.787 -11.167 1.186 1.00 93.62 108 VAL A N 1
ATOM 832 C CA . VAL A 1 108 ? 6.359 -11.420 -0.204 1.00 93.62 108 VAL A CA 1
ATOM 833 C C . VAL A 1 108 ? 7.443 -12.139 -1.014 1.00 93.62 108 VAL A C 1
ATOM 835 O O . VAL A 1 108 ? 7.145 -13.057 -1.778 1.00 93.62 108 VAL A O 1
ATOM 838 N N . LEU A 1 109 ? 8.705 -11.743 -0.838 1.00 91.12 109 LEU A N 1
ATOM 839 C CA . LEU A 1 109 ? 9.856 -12.333 -1.525 1.00 91.12 109 LEU A CA 1
ATOM 840 C C . LEU A 1 109 ? 10.372 -13.622 -0.867 1.00 91.12 109 LEU A C 1
ATOM 842 O O . LEU A 1 109 ? 11.316 -14.219 -1.379 1.00 91.12 109 LEU A O 1
ATOM 846 N N . GLN A 1 110 ? 9.768 -14.060 0.245 1.00 89.75 110 GLN A N 1
ATOM 847 C CA . GLN A 1 110 ? 10.194 -15.229 1.025 1.00 89.75 110 GLN A CA 1
ATOM 848 C C . GLN A 1 110 ? 11.677 -15.165 1.441 1.00 89.75 110 GLN A C 1
ATOM 850 O O . GLN A 1 110 ? 12.359 -16.187 1.537 1.00 89.75 110 GLN A O 1
ATOM 855 N N . ILE A 1 111 ? 12.189 -13.957 1.695 1.00 83.31 111 ILE A N 1
ATOM 856 C CA . ILE A 1 111 ? 13.569 -13.740 2.137 1.00 83.31 111 ILE A CA 1
ATOM 857 C C . ILE A 1 111 ? 13.658 -14.086 3.633 1.00 83.31 111 ILE A C 1
ATOM 859 O O . ILE A 1 111 ? 12.910 -13.513 4.432 1.00 83.31 111 ILE A O 1
ATOM 863 N N . PRO A 1 112 ? 14.567 -14.990 4.052 1.00 75.94 112 PRO A N 1
ATOM 864 C CA . PRO A 1 112 ? 14.780 -15.279 5.466 1.00 75.94 112 PRO A CA 1
ATOM 865 C C . PRO A 1 112 ? 15.198 -14.013 6.217 1.00 75.94 112 PRO A C 1
ATOM 867 O O . PRO A 1 112 ? 16.195 -13.391 5.863 1.00 75.94 112 PRO A O 1
ATOM 870 N N . GLN A 1 113 ? 14.454 -13.642 7.260 1.00 65.62 113 GLN A N 1
ATOM 871 C CA . GLN A 1 113 ? 14.755 -12.476 8.096 1.00 65.62 113 GLN A CA 1
ATOM 872 C C . GLN A 1 113 ? 15.981 -12.767 8.987 1.00 65.62 113 GLN A C 1
ATOM 874 O O . GLN A 1 113 ? 15.866 -13.588 9.899 1.00 65.62 113 GLN A O 1
ATOM 879 N N . PRO A 1 114 ? 17.139 -12.098 8.807 1.00 64.06 114 PRO A N 1
ATOM 880 C CA . PRO A 1 114 ? 18.334 -12.337 9.628 1.00 64.06 114 PRO A CA 1
ATOM 881 C C . PRO A 1 114 ? 18.275 -11.674 11.020 1.00 64.06 114 PRO A C 1
ATOM 883 O O . PRO A 1 114 ? 19.301 -11.541 11.685 1.00 64.06 114 PRO A O 1
ATOM 886 N N . GLY A 1 115 ? 17.102 -11.204 11.454 1.00 68.12 115 GLY A N 1
ATOM 887 C CA . GLY A 1 115 ? 16.941 -10.296 12.590 1.00 68.12 115 GLY A CA 1
ATOM 888 C C . GLY A 1 115 ? 15.902 -10.738 13.626 1.00 68.12 115 GLY A C 1
ATOM 889 O O . GLY A 1 115 ? 15.416 -11.870 13.591 1.00 68.12 115 GLY A O 1
ATOM 890 N N . PRO A 1 116 ? 15.563 -9.845 14.576 1.00 73.38 116 PRO A N 1
ATOM 891 C CA . PRO A 1 116 ? 14.485 -10.067 15.532 1.00 73.38 116 PRO A CA 1
ATOM 892 C C . PRO A 1 116 ? 13.173 -10.399 14.818 1.00 73.38 116 PRO A C 1
ATOM 894 O O . PRO A 1 116 ? 12.933 -9.944 13.700 1.00 73.38 116 PRO A O 1
ATOM 897 N N . ALA A 1 117 ? 12.307 -11.165 15.483 1.00 78.69 117 ALA A N 1
ATOM 898 C CA . ALA A 1 117 ? 10.990 -11.475 14.941 1.00 78.69 117 ALA A CA 1
ATOM 899 C C . ALA A 1 117 ? 10.216 -10.183 14.589 1.00 78.69 117 ALA A C 1
ATOM 901 O O . ALA A 1 117 ? 10.320 -9.201 15.335 1.00 78.69 117 ALA A O 1
ATOM 902 N N . PRO A 1 118 ? 9.413 -10.183 13.505 1.00 85.75 118 PRO A N 1
ATOM 903 C CA . PRO A 1 118 ? 8.626 -9.019 13.121 1.00 85.75 118 PRO A CA 1
ATOM 904 C C . PRO A 1 118 ? 7.694 -8.561 14.249 1.00 85.75 118 PRO A C 1
ATOM 906 O O . PRO A 1 118 ? 7.196 -9.370 15.047 1.00 85.75 118 PRO A O 1
ATOM 909 N N . SER A 1 119 ? 7.421 -7.254 14.298 1.00 93.12 119 SER A N 1
ATOM 910 C CA . SER A 1 119 ? 6.493 -6.678 15.277 1.00 93.12 119 SER A CA 1
ATOM 911 C C . SER A 1 119 ? 5.094 -7.306 15.164 1.00 93.12 119 SER A C 1
ATOM 913 O O . SER A 1 119 ? 4.751 -7.978 14.187 1.00 93.12 119 SER A O 1
ATOM 915 N N . ARG A 1 120 ? 4.245 -7.114 16.181 1.00 94.81 120 ARG A N 1
ATOM 916 C CA . ARG A 1 120 ? 2.854 -7.595 16.123 1.00 94.81 120 ARG A CA 1
ATOM 917 C C . ARG A 1 120 ? 2.104 -6.963 14.949 1.00 94.81 120 ARG A C 1
ATOM 919 O O . ARG A 1 120 ? 1.485 -7.697 14.185 1.00 94.81 120 ARG A O 1
ATOM 926 N N . ALA A 1 121 ? 2.227 -5.647 14.771 1.00 96.25 121 ALA A N 1
ATOM 927 C CA . ALA A 1 121 ? 1.667 -4.946 13.619 1.00 96.25 121 ALA A CA 1
ATOM 928 C C . ALA A 1 121 ? 2.195 -5.494 12.287 1.00 96.25 121 ALA A C 1
ATOM 930 O O . ALA A 1 121 ? 1.398 -5.719 11.385 1.00 96.25 121 ALA A O 1
ATOM 931 N N . SER A 1 122 ? 3.496 -5.786 12.193 1.00 96.50 122 SER A N 1
ATOM 932 C CA . SER A 1 122 ? 4.116 -6.361 10.992 1.00 96.50 122 SER A CA 1
ATOM 933 C C . SER A 1 122 ? 3.509 -7.720 10.626 1.00 96.50 122 SER A C 1
ATOM 935 O O . SER A 1 122 ? 3.101 -7.924 9.489 1.00 96.50 122 SER A O 1
ATOM 937 N N . ARG A 1 123 ? 3.326 -8.620 11.601 1.00 95.06 123 ARG A N 1
ATOM 938 C CA . ARG A 1 123 ? 2.684 -9.929 11.369 1.00 95.06 123 ARG A CA 1
ATOM 939 C C . ARG A 1 123 ? 1.231 -9.805 10.913 1.00 95.06 123 ARG A C 1
ATOM 941 O O . ARG A 1 123 ? 0.828 -10.468 9.965 1.00 95.06 123 ARG A O 1
ATOM 948 N N . VAL A 1 124 ? 0.450 -8.946 11.570 1.00 95.38 124 VAL A N 1
ATOM 949 C CA . VAL A 1 124 ? -0.951 -8.708 11.180 1.00 95.38 124 VAL A CA 1
ATOM 950 C C . VAL A 1 124 ? -1.022 -8.088 9.783 1.00 95.38 124 VAL A C 1
ATOM 952 O O . VAL A 1 124 ? -1.861 -8.494 8.984 1.00 95.38 124 VAL A O 1
ATOM 955 N N . LEU A 1 125 ? -0.122 -7.149 9.474 1.00 96.62 125 LEU A N 1
ATOM 956 C CA . LEU A 1 125 ? -0.016 -6.522 8.160 1.00 96.62 125 LEU A CA 1
ATOM 957 C C . LEU A 1 125 ? 0.339 -7.538 7.077 1.00 96.62 125 LEU A C 1
ATOM 959 O O . LEU A 1 125 ? -0.312 -7.541 6.040 1.00 96.62 125 LEU A O 1
ATOM 963 N N . GLN A 1 126 ? 1.314 -8.412 7.327 1.00 95.75 126 GLN A N 1
ATOM 964 C CA . GLN A 1 126 ? 1.682 -9.493 6.415 1.00 95.75 126 GLN A CA 1
ATOM 965 C C . GLN A 1 126 ? 0.475 -10.377 6.096 1.00 95.75 126 GLN A C 1
ATOM 967 O O . GLN A 1 126 ? 0.156 -10.539 4.923 1.00 95.75 126 GLN A O 1
ATOM 972 N N . ASP A 1 127 ? -0.249 -10.856 7.110 1.00 92.62 127 ASP A N 1
ATOM 973 C CA . ASP A 1 127 ? -1.420 -11.721 6.915 1.00 92.62 127 ASP A CA 1
ATOM 974 C C . ASP A 1 127 ? -2.495 -11.056 6.029 1.00 92.62 127 ASP A C 1
ATOM 976 O O . ASP A 1 127 ? -2.972 -11.650 5.053 1.00 92.62 127 ASP A O 1
ATOM 980 N N . VAL A 1 128 ? -2.880 -9.814 6.350 1.00 92.38 128 VAL A N 1
ATOM 981 C CA . VAL A 1 128 ? -3.961 -9.119 5.634 1.00 92.38 128 VAL A CA 1
ATOM 982 C C . VAL A 1 128 ? -3.527 -8.636 4.252 1.00 92.38 128 VAL A C 1
ATOM 984 O O . VAL A 1 128 ? -4.232 -8.880 3.273 1.00 92.38 128 VAL A O 1
ATOM 987 N N . ALA A 1 129 ? -2.364 -7.992 4.138 1.00 94.25 129 ALA A N 1
ATOM 988 C CA . ALA A 1 129 ? -1.894 -7.435 2.875 1.00 94.25 129 ALA A CA 1
ATOM 989 C C . ALA A 1 129 ? -1.546 -8.543 1.878 1.00 94.25 129 ALA A C 1
ATOM 991 O O . ALA A 1 129 ? -1.887 -8.408 0.707 1.00 94.25 129 ALA A O 1
ATOM 992 N N . PHE A 1 130 ? -0.984 -9.670 2.333 1.00 93.50 130 PHE A N 1
ATOM 993 C CA . PHE A 1 130 ? -0.703 -10.814 1.463 1.00 93.50 130 PHE A CA 1
ATOM 994 C C . PHE A 1 130 ? -1.992 -11.437 0.913 1.00 93.50 130 PHE A C 1
ATOM 996 O O . PHE A 1 130 ? -2.073 -11.775 -0.268 1.00 93.50 130 PHE A O 1
ATOM 1003 N N . SER A 1 131 ? -3.037 -11.518 1.743 1.00 90.25 131 SER A N 1
ATOM 1004 C CA . SER A 1 131 ? -4.359 -11.989 1.315 1.00 90.25 131 SER A CA 1
ATOM 1005 C C . SER A 1 131 ? -4.996 -11.047 0.285 1.00 90.25 131 SER A C 1
ATOM 1007 O O . SER A 1 131 ? -5.478 -11.501 -0.754 1.00 90.25 131 SER A O 1
ATOM 1009 N N . VAL A 1 132 ? -4.956 -9.731 0.534 1.00 88.25 132 VAL A N 1
ATOM 1010 C CA . VAL A 1 132 ? -5.431 -8.703 -0.412 1.00 88.25 132 VAL A CA 1
ATOM 1011 C C . VAL A 1 132 ? -4.639 -8.762 -1.716 1.00 88.25 132 VAL A C 1
ATOM 1013 O O . VAL A 1 132 ? -5.232 -8.781 -2.793 1.00 88.25 132 VAL A O 1
ATOM 1016 N N . GLN A 1 133 ? -3.311 -8.847 -1.634 1.00 91.81 133 GLN A N 1
ATOM 1017 C CA . GLN A 1 133 ? -2.433 -8.972 -2.790 1.00 91.81 133 GLN A CA 1
ATOM 1018 C C . GLN A 1 133 ? -2.804 -10.194 -3.632 1.00 91.81 133 GLN A C 1
ATOM 1020 O O . GLN A 1 133 ? -2.961 -10.056 -4.841 1.00 91.81 133 GLN A O 1
ATOM 1025 N N . GLY A 1 134 ? -3.004 -11.364 -3.018 1.00 88.75 134 GLY A N 1
ATOM 1026 C CA . GLY A 1 134 ? -3.402 -12.576 -3.737 1.00 88.75 134 GLY A CA 1
ATOM 1027 C C . GLY A 1 134 ? -4.731 -12.419 -4.485 1.00 88.75 134 GLY A C 1
ATOM 1028 O O . GLY A 1 134 ? -4.845 -12.837 -5.637 1.00 88.75 134 GLY A O 1
ATOM 1029 N N . GLN A 1 135 ? -5.719 -11.758 -3.873 1.00 83.81 135 GLN A N 1
ATOM 1030 C CA . GLN A 1 135 ? -6.997 -11.461 -4.531 1.00 83.81 135 GLN A CA 1
ATOM 1031 C C . GLN A 1 135 ? -6.833 -10.493 -5.705 1.00 83.81 135 GLN A C 1
ATOM 1033 O O . GLN A 1 135 ? -7.415 -10.707 -6.768 1.00 83.81 135 GLN A O 1
ATOM 1038 N N . VAL A 1 136 ? -6.019 -9.449 -5.547 1.00 83.19 136 VAL A N 1
ATOM 1039 C CA . VAL A 1 136 ? -5.731 -8.486 -6.618 1.00 83.19 136 VAL A CA 1
ATOM 1040 C C . VAL A 1 136 ? -4.985 -9.162 -7.771 1.00 83.19 136 VAL A C 1
ATOM 1042 O O . VAL A 1 136 ? -5.371 -8.996 -8.927 1.00 83.19 136 VAL A O 1
ATOM 1045 N N . GLU A 1 137 ? -3.966 -9.970 -7.473 1.00 88.06 137 GLU A N 1
ATOM 1046 C CA . GLU A 1 137 ? -3.208 -10.727 -8.474 1.00 88.06 137 GLU A CA 1
ATOM 1047 C C . GLU A 1 137 ? -4.098 -11.703 -9.249 1.00 88.06 137 GLU A C 1
ATOM 1049 O O . GLU A 1 137 ? -3.951 -11.820 -10.463 1.00 88.06 137 GLU A O 1
ATOM 1054 N N . LYS A 1 138 ? -5.052 -12.362 -8.578 1.00 85.50 138 LYS A N 1
ATOM 1055 C CA . LYS A 1 138 ? -6.007 -13.279 -9.214 1.00 85.50 138 LYS A CA 1
ATOM 1056 C C . LYS A 1 138 ? -7.031 -12.536 -10.078 1.00 85.50 138 LYS A C 1
ATOM 1058 O O . LYS A 1 138 ? -7.190 -12.852 -11.255 1.00 85.50 138 LYS A O 1
ATOM 1063 N N . ASN A 1 139 ? -7.717 -11.550 -9.503 1.00 78.44 139 ASN A N 1
ATOM 1064 C CA . ASN A 1 139 ? -8.898 -10.930 -10.112 1.00 78.44 139 ASN A CA 1
ATOM 1065 C C . ASN A 1 139 ? -8.538 -9.870 -11.157 1.00 78.44 139 ASN A C 1
ATOM 1067 O O . ASN A 1 139 ? -9.287 -9.650 -12.104 1.00 78.44 139 ASN A O 1
ATOM 1071 N N . LEU A 1 140 ? -7.385 -9.214 -11.005 1.00 77.81 140 LEU A N 1
ATOM 1072 C CA . LEU A 1 140 ? -6.932 -8.147 -11.898 1.00 77.81 140 LEU A CA 1
ATOM 1073 C C . LEU A 1 140 ? -5.737 -8.570 -12.753 1.00 77.81 140 LEU A C 1
ATOM 1075 O O . LEU A 1 140 ? -5.087 -7.706 -13.344 1.00 77.81 140 LEU A O 1
ATOM 1079 N N . LYS A 1 141 ? -5.478 -9.881 -12.884 1.00 82.50 141 LYS A N 1
ATOM 1080 C CA . LYS A 1 141 ? -4.384 -10.419 -13.704 1.00 82.50 141 LYS A CA 1
ATOM 1081 C C . LYS A 1 141 ? -4.281 -9.763 -15.091 1.00 82.50 141 LYS A C 1
ATOM 1083 O O . LYS A 1 141 ? -3.205 -9.258 -15.398 1.00 82.50 141 LYS A O 1
ATOM 1088 N N . PRO A 1 142 ? -5.360 -9.647 -15.898 1.00 80.56 142 PRO A N 1
ATOM 1089 C CA . PRO A 1 1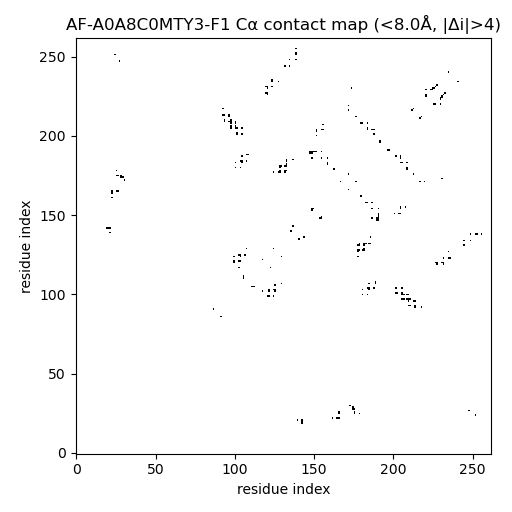42 ? -5.260 -9.019 -17.219 1.00 80.56 142 PRO A CA 1
ATOM 1090 C C . PRO A 1 142 ? -4.807 -7.553 -17.171 1.00 80.56 142 PRO A C 1
ATOM 1092 O O . PRO A 1 142 ? -4.135 -7.079 -18.082 1.00 80.56 142 PRO A O 1
ATOM 1095 N N . CYS A 1 143 ? -5.159 -6.822 -16.108 1.00 80.06 143 CYS A N 1
ATOM 1096 C CA . CYS A 1 143 ? -4.697 -5.451 -15.918 1.00 80.06 143 CYS A CA 1
ATOM 1097 C C . CYS A 1 143 ? -3.235 -5.408 -15.468 1.00 80.06 143 CYS A C 1
ATOM 1099 O O . CYS A 1 143 ? -2.472 -4.579 -15.959 1.00 80.06 143 CYS A O 1
ATOM 1101 N N . LEU A 1 144 ? -2.835 -6.275 -14.538 1.00 84.38 144 LEU A N 1
ATOM 1102 C CA . LEU A 1 144 ? -1.452 -6.342 -14.064 1.00 84.38 144 LEU A CA 1
ATOM 1103 C C . LEU A 1 144 ? -0.483 -6.791 -15.164 1.00 84.38 144 LEU A C 1
ATOM 1105 O O . LEU A 1 144 ? 0.664 -6.351 -15.179 1.00 84.38 144 LEU A O 1
ATOM 1109 N N . ASP A 1 145 ? -0.947 -7.612 -16.104 1.00 87.06 145 ASP A N 1
ATOM 1110 C CA . ASP A 1 145 ? -0.186 -8.046 -17.280 1.00 87.06 145 ASP A CA 1
ATOM 1111 C C . ASP A 1 145 ? -0.095 -6.935 -18.353 1.00 87.06 145 ASP A C 1
ATOM 1113 O O . ASP A 1 145 ? 0.698 -7.036 -19.284 1.00 87.06 145 ASP A O 1
ATOM 1117 N N . SER A 1 146 ? -0.874 -5.848 -18.232 1.00 84.31 146 SER A N 1
ATOM 1118 C CA . SER A 1 146 ? -0.898 -4.746 -19.212 1.00 84.31 146 SER A CA 1
ATOM 1119 C C . SER A 1 146 ? 0.219 -3.706 -19.043 1.00 84.31 146 SER A C 1
ATOM 1121 O O . SER A 1 146 ? 0.345 -2.803 -19.876 1.00 84.31 146 SER A O 1
ATOM 1123 N N . PHE A 1 147 ? 1.020 -3.809 -17.977 1.00 85.00 147 PHE A N 1
ATOM 1124 C CA . PHE A 1 147 ? 2.154 -2.926 -17.717 1.00 85.00 147 PHE A CA 1
ATOM 1125 C C . PHE A 1 147 ? 3.368 -3.696 -17.193 1.00 85.00 147 PHE A C 1
ATOM 1127 O O . PHE A 1 147 ? 3.242 -4.658 -16.433 1.00 85.00 147 PHE A O 1
ATOM 1134 N N . ASP A 1 148 ? 4.553 -3.199 -17.538 1.00 87.88 148 ASP A N 1
ATOM 1135 C CA . ASP A 1 148 ? 5.832 -3.737 -17.085 1.00 87.88 148 ASP A CA 1
ATOM 1136 C C . ASP A 1 148 ? 6.487 -2.801 -16.073 1.00 87.88 148 ASP A C 1
ATOM 1138 O O . ASP A 1 148 ? 6.443 -1.574 -16.199 1.00 87.88 148 ASP A O 1
ATOM 1142 N N . VAL A 1 149 ? 7.142 -3.385 -15.070 1.00 91.69 149 VAL A N 1
ATOM 1143 C CA . VAL A 1 149 ? 7.896 -2.644 -14.055 1.00 91.69 149 VAL A CA 1
ATOM 1144 C C . VAL A 1 149 ? 9.382 -2.896 -14.289 1.00 91.69 149 VAL A C 1
ATOM 1146 O O . VAL A 1 149 ? 9.995 -3.760 -13.679 1.00 91.69 149 VAL A O 1
ATOM 1149 N N . VAL A 1 150 ? 9.974 -2.151 -15.221 1.00 90.56 150 VAL A N 1
ATOM 1150 C CA . VAL A 1 150 ? 11.362 -2.391 -15.662 1.00 90.56 150 VAL A CA 1
ATOM 1151 C C . VAL A 1 150 ? 12.419 -1.700 -14.798 1.00 90.56 150 VAL A C 1
ATOM 1153 O O . VAL A 1 150 ? 13.606 -1.996 -14.930 1.00 90.56 150 VAL A O 1
ATOM 1156 N N . SER A 1 151 ? 12.024 -0.762 -13.933 1.00 93.50 151 SER A N 1
ATOM 1157 C CA . SER A 1 151 ? 12.926 0.004 -13.066 1.00 93.50 151 SER A CA 1
ATOM 1158 C C . SER A 1 151 ? 12.217 0.518 -11.809 1.00 93.50 151 SER A C 1
ATOM 1160 O O . SER A 1 151 ? 10.988 0.597 -11.772 1.00 93.50 151 SER A O 1
ATOM 1162 N N . VAL A 1 152 ? 12.996 0.920 -10.797 1.00 95.50 152 VAL A N 1
ATOM 1163 C CA . VAL A 1 152 ? 12.477 1.561 -9.574 1.00 95.50 152 VAL A CA 1
ATOM 1164 C C . VAL A 1 152 ? 11.723 2.853 -9.898 1.00 95.50 152 VAL A C 1
ATOM 1166 O O . VAL A 1 152 ? 10.704 3.139 -9.275 1.00 95.50 152 VAL A O 1
ATOM 1169 N N . ASP A 1 153 ? 12.181 3.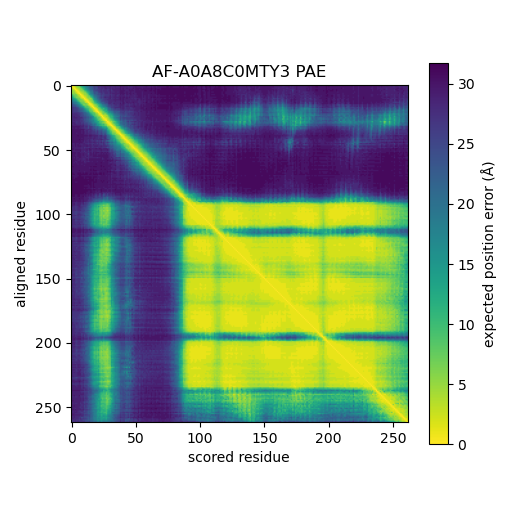626 -10.884 1.00 95.88 153 ASP A N 1
ATOM 1170 C CA . ASP A 1 153 ? 11.505 4.865 -11.276 1.00 95.88 153 ASP A CA 1
ATOM 1171 C C . ASP A 1 153 ? 10.165 4.575 -11.950 1.00 95.88 153 ASP A C 1
ATOM 1173 O O . ASP A 1 153 ? 9.164 5.201 -11.611 1.00 95.88 153 ASP A O 1
ATOM 1177 N N . THR A 1 154 ? 10.107 3.555 -12.813 1.00 94.75 154 THR A N 1
ATOM 1178 C CA . THR A 1 154 ? 8.843 3.072 -13.389 1.00 94.75 154 THR A CA 1
ATOM 1179 C C . THR A 1 154 ? 7.888 2.586 -12.295 1.00 94.75 154 THR A C 1
ATOM 1181 O O . THR A 1 154 ? 6.711 2.942 -12.319 1.00 94.75 154 THR A O 1
ATOM 1184 N N . ALA A 1 155 ? 8.388 1.839 -11.301 1.00 95.88 155 ALA A N 1
ATOM 1185 C CA . ALA A 1 155 ? 7.597 1.394 -10.152 1.00 95.88 155 ALA A CA 1
ATOM 1186 C C . ALA A 1 155 ? 7.016 2.583 -9.373 1.00 95.88 155 ALA A C 1
ATOM 1188 O O . ALA A 1 155 ? 5.820 2.606 -9.093 1.00 95.88 155 ALA A O 1
ATOM 1189 N N . ARG A 1 156 ? 7.837 3.603 -9.084 1.00 97.62 156 ARG A N 1
ATOM 1190 C CA . ARG A 1 156 ? 7.405 4.823 -8.388 1.00 97.62 156 ARG A CA 1
ATOM 1191 C C . ARG A 1 156 ? 6.363 5.602 -9.191 1.00 97.62 156 ARG A C 1
ATOM 1193 O O . ARG A 1 156 ? 5.397 6.093 -8.613 1.00 97.62 156 ARG A O 1
ATOM 1200 N N . THR A 1 157 ? 6.537 5.727 -10.507 1.00 96.00 157 THR A N 1
ATOM 1201 C CA . THR A 1 157 ? 5.564 6.406 -11.375 1.00 96.00 157 THR A CA 1
ATOM 1202 C C . THR A 1 157 ? 4.211 5.705 -11.341 1.00 96.00 157 THR A C 1
ATOM 1204 O O . THR A 1 157 ? 3.200 6.364 -11.107 1.00 96.00 157 THR A O 1
ATOM 1207 N N . ILE A 1 158 ? 4.193 4.381 -11.517 1.00 92.75 158 ILE A N 1
ATOM 1208 C CA . ILE A 1 158 ? 2.958 3.587 -11.474 1.00 92.75 158 ILE A CA 1
ATOM 1209 C C . ILE A 1 158 ? 2.318 3.681 -10.087 1.00 92.75 158 ILE A C 1
ATOM 1211 O O . ILE A 1 158 ? 1.119 3.929 -9.986 1.00 92.75 158 ILE A O 1
ATOM 1215 N N . PHE A 1 159 ? 3.116 3.545 -9.024 1.00 95.56 159 PHE A N 1
ATOM 1216 C CA . PHE A 1 159 ? 2.660 3.713 -7.647 1.00 95.56 159 PHE A CA 1
ATOM 1217 C C . PHE A 1 159 ? 1.936 5.044 -7.451 1.00 95.56 159 PHE A C 1
ATOM 1219 O O . PHE A 1 159 ? 0.778 5.053 -7.049 1.00 95.56 159 PHE A O 1
ATOM 1226 N N . ASN A 1 160 ? 2.576 6.160 -7.801 1.00 94.56 160 ASN A N 1
ATOM 1227 C CA . ASN A 1 160 ? 1.986 7.482 -7.618 1.00 94.56 160 ASN A CA 1
ATOM 1228 C C . ASN A 1 160 ? 0.690 7.659 -8.418 1.00 94.56 160 ASN A C 1
ATOM 1230 O O . ASN A 1 160 ? -0.266 8.201 -7.879 1.00 94.56 160 ASN A O 1
ATOM 1234 N N . GLN A 1 161 ? 0.633 7.178 -9.664 1.00 90.00 161 GLN A N 1
ATOM 1235 C CA . GLN A 1 161 ? -0.576 7.266 -10.493 1.00 90.00 161 GLN A CA 1
ATOM 1236 C C . GLN A 1 161 ? -1.742 6.465 -9.907 1.00 90.00 161 GLN A C 1
ATOM 1238 O O . GLN A 1 161 ? -2.877 6.937 -9.901 1.00 90.00 161 GLN A O 1
ATOM 1243 N N . VAL A 1 162 ? -1.473 5.255 -9.409 1.00 87.44 162 VAL A N 1
ATOM 1244 C CA . VAL A 1 162 ? -2.504 4.422 -8.779 1.00 87.44 162 VAL A CA 1
ATOM 1245 C C . VAL A 1 162 ? -2.956 5.044 -7.463 1.00 87.44 162 VAL A C 1
ATOM 1247 O O . VAL A 1 162 ? -4.155 5.164 -7.249 1.00 87.44 162 VAL A O 1
ATOM 1250 N N . MET A 1 163 ? -2.027 5.502 -6.620 1.00 91.44 163 MET A N 1
ATOM 1251 C CA . MET A 1 163 ? -2.364 6.103 -5.327 1.00 91.44 163 MET A CA 1
ATOM 1252 C C . MET A 1 163 ? -3.071 7.456 -5.458 1.00 91.44 163 MET A C 1
ATOM 1254 O O . MET A 1 163 ? -3.939 7.769 -4.651 1.00 91.44 163 MET A O 1
ATOM 1258 N N . GLU A 1 164 ? -2.747 8.254 -6.478 1.00 88.19 164 GLU A N 1
ATOM 1259 C CA . GLU A 1 164 ? -3.486 9.484 -6.784 1.00 88.19 164 GLU A CA 1
ATOM 1260 C C . GLU A 1 164 ? -4.954 9.182 -7.091 1.00 88.19 164 GLU A C 1
ATOM 1262 O O . GLU A 1 164 ? -5.832 9.906 -6.634 1.00 88.19 164 GLU A O 1
ATOM 1267 N N . LYS A 1 165 ? -5.222 8.093 -7.821 1.00 82.88 165 LYS A N 1
ATOM 1268 C CA . LYS A 1 165 ? -6.587 7.648 -8.116 1.00 82.88 165 LYS A CA 1
ATOM 1269 C C . LYS A 1 165 ? -7.276 6.981 -6.942 1.00 82.88 165 LYS A C 1
ATOM 1271 O O . LYS A 1 165 ? -8.454 7.227 -6.731 1.00 82.88 165 LYS A O 1
ATOM 1276 N N . GLU A 1 166 ? -6.552 6.189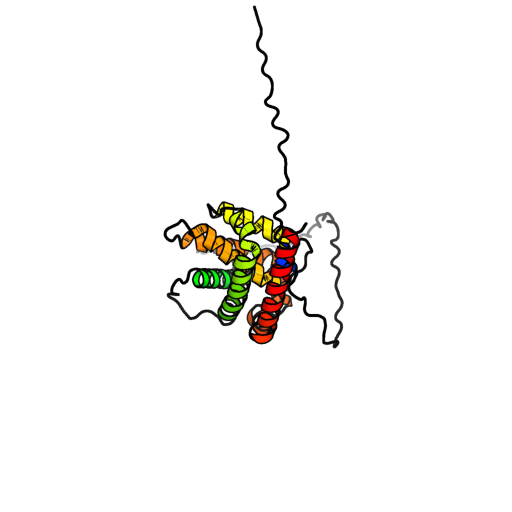 -6.169 1.00 82.88 166 GLU A N 1
ATOM 1277 C CA . GLU A 1 166 ? -7.094 5.483 -5.010 1.00 82.88 166 GLU A CA 1
ATOM 1278 C C . GLU A 1 166 ? -7.623 6.431 -3.929 1.00 82.88 166 GLU A C 1
ATOM 1280 O O . GLU A 1 166 ? -8.640 6.167 -3.292 1.00 82.88 166 GLU A O 1
ATOM 1285 N N . PHE A 1 167 ? -6.933 7.552 -3.728 1.00 85.94 167 PHE A N 1
ATOM 1286 C CA . PHE A 1 167 ? -7.257 8.527 -2.690 1.00 85.94 167 PHE A CA 1
ATOM 1287 C C . PHE A 1 167 ? -7.823 9.833 -3.266 1.00 85.94 167 PHE A C 1
ATOM 1289 O O . PHE A 1 167 ? -7.792 10.861 -2.590 1.00 85.94 167 PHE A O 1
ATOM 1296 N N . GLU A 1 168 ? -8.354 9.815 -4.498 1.00 87.44 168 GLU A N 1
ATOM 1297 C CA . GLU A 1 168 ? -8.902 11.021 -5.143 1.00 87.44 168 GLU A CA 1
ATOM 1298 C C . GLU A 1 168 ? -10.151 11.568 -4.430 1.00 87.44 168 GLU A C 1
ATOM 1300 O O . GLU A 1 168 ? -10.440 12.760 -4.512 1.00 87.44 168 GLU A O 1
ATOM 1305 N N . ASP A 1 169 ? -10.859 10.717 -3.684 1.00 84.06 169 ASP A N 1
ATOM 1306 C CA . ASP A 1 169 ? -12.010 11.084 -2.850 1.00 84.06 169 ASP A CA 1
ATOM 1307 C C . ASP A 1 169 ? -11.619 11.632 -1.461 1.00 84.06 169 ASP A C 1
ATOM 1309 O O . ASP A 1 169 ? -12.485 12.045 -0.690 1.00 84.06 169 ASP A O 1
ATOM 1313 N N . GLY A 1 170 ? -10.323 11.639 -1.127 1.00 87.00 170 GLY A N 1
ATOM 1314 C CA . GLY A 1 170 ? -9.800 12.100 0.160 1.00 87.00 170 GLY A CA 1
ATOM 1315 C C . GLY A 1 170 ? -10.094 11.178 1.350 1.00 87.00 170 GLY A C 1
ATOM 1316 O O . GLY A 1 170 ? -9.781 11.539 2.486 1.00 87.00 170 GLY A O 1
ATOM 1317 N N . VAL A 1 171 ? -10.673 9.994 1.132 1.00 86.62 171 VAL A N 1
ATOM 1318 C CA . VAL A 1 171 ? -11.042 9.074 2.214 1.00 86.62 171 VAL A CA 1
ATOM 1319 C C . VAL A 1 171 ? -9.854 8.191 2.590 1.00 86.62 171 VAL A C 1
ATOM 1321 O O . VAL A 1 171 ? -9.356 7.396 1.795 1.00 86.62 171 VAL A O 1
ATOM 1324 N N . ILE A 1 172 ? -9.427 8.278 3.852 1.00 88.94 172 ILE A N 1
ATOM 1325 C CA . ILE A 1 172 ? -8.391 7.412 4.425 1.00 88.94 172 ILE A CA 1
ATOM 1326 C C . ILE A 1 172 ? -9.045 6.465 5.430 1.00 88.94 172 ILE A C 1
ATOM 1328 O O . ILE A 1 172 ? -9.778 6.886 6.323 1.00 88.94 172 ILE A O 1
ATOM 1332 N N . ASN A 1 173 ? -8.768 5.170 5.290 1.00 89.44 173 ASN A N 1
ATOM 1333 C CA . ASN A 1 173 ? -9.106 4.156 6.279 1.00 89.44 173 ASN A CA 1
ATOM 1334 C C . ASN A 1 173 ? -8.054 3.042 6.279 1.00 89.44 173 ASN A C 1
ATOM 1336 O O . ASN A 1 173 ? -7.270 2.910 5.339 1.00 89.44 173 ASN A O 1
ATOM 1340 N N . TRP A 1 174 ? -8.043 2.214 7.324 1.00 94.25 174 TRP A N 1
ATOM 1341 C CA . TRP A 1 174 ? -7.033 1.166 7.448 1.00 94.25 174 TRP A CA 1
ATOM 1342 C C . TRP A 1 174 ? -7.043 0.144 6.306 1.00 94.25 174 TRP A C 1
ATOM 1344 O O . TRP A 1 174 ? -5.981 -0.354 5.952 1.00 94.25 174 TRP A O 1
ATOM 1354 N N . GLY A 1 175 ? -8.205 -0.163 5.725 1.00 89.38 175 GLY A N 1
ATOM 1355 C CA . GLY A 1 175 ? -8.288 -1.080 4.590 1.00 89.38 175 GLY A CA 1
ATOM 1356 C C . GLY A 1 175 ? -7.577 -0.531 3.361 1.00 89.38 175 GLY A C 1
ATOM 1357 O O . GLY A 1 175 ? -6.755 -1.225 2.776 1.00 89.38 175 GLY A O 1
ATOM 1358 N N . ARG A 1 176 ? -7.790 0.748 3.038 1.00 91.50 176 ARG A N 1
ATOM 1359 C CA . ARG A 1 176 ? -7.043 1.422 1.966 1.00 91.50 176 ARG A CA 1
ATOM 1360 C C . ARG A 1 176 ? -5.557 1.572 2.283 1.00 91.50 176 ARG A C 1
ATOM 1362 O O . ARG A 1 176 ? -4.728 1.475 1.396 1.00 91.50 176 ARG A O 1
ATOM 1369 N N . ILE A 1 177 ? -5.176 1.745 3.548 1.00 95.38 177 ILE A N 1
ATOM 1370 C CA . ILE A 1 177 ? -3.752 1.708 3.924 1.00 95.38 177 ILE A CA 1
ATOM 1371 C C . ILE A 1 177 ? -3.156 0.321 3.629 1.00 95.38 177 ILE A C 1
ATOM 1373 O O . ILE A 1 177 ? -2.054 0.234 3.096 1.00 95.38 177 ILE A O 1
ATOM 1377 N N . VAL A 1 178 ? -3.886 -0.764 3.911 1.00 95.00 178 VAL A N 1
ATOM 1378 C CA . VAL A 1 178 ? -3.461 -2.132 3.568 1.00 95.00 178 VAL A CA 1
ATOM 1379 C C . VAL A 1 178 ? -3.299 -2.313 2.058 1.00 95.00 178 VAL A C 1
ATOM 1381 O O . VAL A 1 178 ? -2.351 -2.977 1.639 1.00 95.00 178 VAL A O 1
ATOM 1384 N N . THR A 1 179 ? -4.164 -1.717 1.229 1.00 92.12 179 THR A N 1
ATOM 1385 C CA . THR A 1 179 ? -4.031 -1.834 -0.232 1.00 92.12 179 THR A CA 1
ATOM 1386 C C . THR A 1 179 ? -2.757 -1.172 -0.761 1.00 92.12 179 THR A C 1
ATOM 1388 O O . THR A 1 179 ? -2.176 -1.686 -1.717 1.00 92.12 179 THR A O 1
ATOM 1391 N N . VAL A 1 180 ? -2.248 -0.122 -0.100 1.00 96.44 180 VAL A N 1
ATOM 1392 C CA . VAL A 1 180 ? -0.931 0.467 -0.412 1.00 96.44 180 VAL A CA 1
ATOM 1393 C C . VAL A 1 180 ? 0.183 -0.578 -0.281 1.00 96.44 180 VAL A C 1
ATOM 1395 O O . VAL A 1 180 ? 0.971 -0.744 -1.213 1.00 96.44 180 VAL A O 1
ATOM 1398 N N . PHE A 1 181 ? 0.225 -1.320 0.832 1.00 97.88 181 PHE A N 1
ATOM 1399 C CA . PHE A 1 181 ? 1.210 -2.391 1.037 1.00 97.88 181 PHE A CA 1
ATOM 1400 C C . PHE A 1 181 ? 0.979 -3.564 0.084 1.00 97.88 181 PHE A C 1
ATOM 1402 O O . PHE A 1 181 ? 1.920 -4.065 -0.520 1.00 97.88 181 PHE A O 1
ATOM 1409 N N . ALA A 1 182 ? -0.268 -3.983 -0.135 1.00 96.00 182 ALA A N 1
ATOM 1410 C CA . ALA A 1 182 ? -0.554 -5.036 -1.107 1.00 96.00 182 ALA A CA 1
ATOM 1411 C C . ALA A 1 182 ? -0.021 -4.667 -2.507 1.00 96.00 182 ALA A C 1
ATOM 1413 O O . ALA A 1 182 ? 0.583 -5.497 -3.190 1.00 96.00 182 ALA A O 1
ATOM 1414 N N . PHE A 1 183 ? -0.176 -3.403 -2.916 1.00 95.75 183 PHE A N 1
ATOM 1415 C CA . PHE A 1 183 ? 0.352 -2.916 -4.186 1.00 95.75 183 PHE A CA 1
ATOM 1416 C C . PHE A 1 183 ? 1.883 -2.804 -4.199 1.00 95.75 183 PHE A C 1
ATOM 1418 O O . PHE A 1 183 ? 2.500 -3.122 -5.216 1.00 95.75 183 PHE A O 1
ATOM 1425 N N . GLU A 1 184 ? 2.513 -2.441 -3.078 1.00 97.81 184 GLU A N 1
ATOM 1426 C CA . GLU A 1 184 ? 3.971 -2.516 -2.891 1.00 97.81 184 GLU A CA 1
ATOM 1427 C C . GLU A 1 184 ? 4.509 -3.914 -3.229 1.00 97.81 184 GLU A C 1
ATOM 1429 O O . GLU A 1 184 ? 5.467 -4.049 -3.996 1.00 97.81 184 GLU A O 1
ATOM 1434 N N . GLY A 1 185 ? 3.866 -4.963 -2.710 1.00 96.69 185 GLY A N 1
ATOM 1435 C CA . GLY A 1 185 ? 4.266 -6.344 -2.971 1.00 96.69 185 GLY A CA 1
ATOM 1436 C C . GLY A 1 185 ? 4.103 -6.751 -4.439 1.00 96.69 185 GLY A C 1
ATOM 1437 O O . GLY A 1 185 ? 4.981 -7.420 -4.988 1.00 96.69 185 GLY A O 1
ATOM 1438 N N . ILE A 1 186 ? 3.040 -6.291 -5.108 1.00 94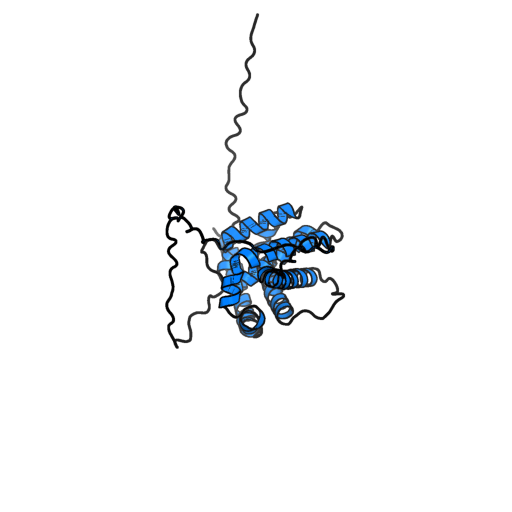.81 186 ILE A N 1
ATOM 1439 C CA . ILE A 1 186 ? 2.824 -6.514 -6.551 1.00 94.81 186 ILE A CA 1
ATOM 1440 C C . ILE A 1 186 ? 3.917 -5.829 -7.375 1.00 94.81 186 ILE A C 1
ATOM 1442 O O . ILE A 1 186 ? 4.531 -6.459 -8.240 1.00 94.81 186 ILE A O 1
ATOM 1446 N N . LEU A 1 187 ? 4.187 -4.548 -7.103 1.00 95.44 187 LEU A N 1
ATOM 1447 C CA . LEU A 1 187 ? 5.226 -3.787 -7.799 1.00 95.44 187 LEU A CA 1
ATOM 1448 C C . LEU A 1 187 ? 6.602 -4.417 -7.601 1.00 95.44 187 LEU A C 1
ATOM 1450 O O . LEU A 1 187 ? 7.364 -4.528 -8.559 1.00 95.44 187 LEU A O 1
ATOM 1454 N N . THR A 1 188 ? 6.898 -4.867 -6.383 1.00 95.69 188 THR A N 1
ATOM 1455 C CA . THR A 1 188 ? 8.171 -5.512 -6.052 1.00 95.69 188 THR A CA 1
ATOM 1456 C C . THR A 1 188 ? 8.332 -6.840 -6.791 1.00 95.69 188 THR A C 1
ATOM 1458 O O . THR A 1 188 ? 9.374 -7.063 -7.408 1.00 95.69 188 THR A O 1
ATOM 1461 N N . LYS A 1 189 ? 7.297 -7.694 -6.822 1.00 94.00 189 LYS A N 1
ATOM 1462 C CA . LYS A 1 189 ? 7.326 -8.941 -7.606 1.00 94.00 189 LYS A CA 1
ATOM 1463 C C . LYS A 1 189 ? 7.564 -8.668 -9.088 1.00 94.00 189 LYS A C 1
ATOM 1465 O O . LYS A 1 189 ? 8.459 -9.277 -9.663 1.00 94.00 189 LYS A O 1
ATOM 1470 N N . LYS A 1 190 ? 6.831 -7.723 -9.687 1.00 92.94 190 LYS A N 1
ATOM 1471 C CA . LYS A 1 190 ? 7.000 -7.369 -11.108 1.00 92.94 190 LYS A CA 1
ATOM 1472 C C . LYS A 1 190 ? 8.378 -6.771 -11.407 1.00 92.94 190 LYS A C 1
ATOM 1474 O O . LYS A 1 190 ? 8.962 -7.080 -12.438 1.00 92.94 190 LYS A O 1
ATOM 1479 N N . LEU A 1 191 ? 8.917 -5.947 -10.506 1.00 93.12 191 LEU A N 1
ATOM 1480 C CA . LEU A 1 191 ? 10.248 -5.350 -10.661 1.00 93.12 191 LEU A CA 1
ATOM 1481 C C . LEU A 1 191 ? 11.367 -6.400 -10.649 1.00 93.12 191 LEU A C 1
ATOM 1483 O O . LEU A 1 191 ? 12.375 -6.249 -11.343 1.00 93.12 191 LEU A O 1
ATOM 1487 N N . LEU A 1 192 ? 11.198 -7.451 -9.845 1.00 91.44 192 LEU A N 1
ATOM 1488 C CA . LEU A 1 192 ? 12.205 -8.490 -9.646 1.00 91.44 192 LEU A CA 1
ATOM 1489 C C . LEU A 1 192 ? 11.983 -9.745 -10.499 1.00 91.44 192 LEU A C 1
ATOM 1491 O O . LEU A 1 192 ? 12.878 -10.579 -10.558 1.00 91.44 192 LEU A O 1
ATOM 1495 N N . GLU A 1 193 ? 10.857 -9.865 -11.204 1.00 84.94 193 GLU A N 1
ATOM 1496 C CA . GLU A 1 193 ? 10.481 -11.049 -11.994 1.00 84.94 193 GLU A CA 1
ATOM 1497 C C . GLU A 1 193 ? 11.574 -11.499 -12.980 1.00 84.94 193 GLU A C 1
ATOM 1499 O O . GLU A 1 193 ? 11.784 -12.692 -13.182 1.00 84.94 193 GLU A O 1
ATOM 1504 N N . GLN A 1 194 ? 12.322 -10.547 -13.550 1.00 71.12 194 GLN A N 1
ATOM 1505 C CA . GLN A 1 194 ? 13.424 -10.810 -14.487 1.00 71.12 194 GLN A CA 1
ATOM 1506 C C . GLN A 1 194 ? 14.812 -10.480 -13.915 1.00 71.12 194 GLN A C 1
ATOM 1508 O O . GLN A 1 194 ? 15.811 -10.542 -14.634 1.00 71.12 194 GLN A O 1
ATOM 1513 N N . ARG A 1 195 ? 14.905 -10.100 -12.634 1.00 73.75 195 ARG A N 1
ATOM 1514 C CA . ARG A 1 195 ? 16.162 -9.695 -11.993 1.00 73.75 195 ARG A CA 1
ATOM 1515 C C . ARG A 1 195 ? 16.582 -10.736 -10.970 1.00 73.75 195 ARG A C 1
ATOM 1517 O O . ARG A 1 195 ? 15.838 -11.079 -10.059 1.00 73.75 195 ARG A O 1
ATOM 1524 N N . ILE A 1 196 ? 17.826 -11.187 -11.078 1.00 58.75 196 ILE A N 1
ATOM 1525 C CA . ILE A 1 196 ? 18.452 -12.056 -10.083 1.00 58.75 196 ILE A CA 1
ATOM 1526 C C . ILE A 1 196 ? 18.760 -11.184 -8.855 1.00 58.75 196 ILE A C 1
ATOM 1528 O O . ILE A 1 196 ? 19.841 -10.618 -8.744 1.00 58.75 196 ILE A O 1
ATOM 1532 N N . SER A 1 197 ? 17.753 -11.002 -7.995 1.00 58.75 197 SER A N 1
ATOM 1533 C CA . SER A 1 197 ? 17.827 -10.443 -6.636 1.00 58.75 197 SER A CA 1
ATOM 1534 C C . SER A 1 197 ? 18.595 -9.117 -6.477 1.00 58.75 197 SER A C 1
ATOM 1536 O O . SER A 1 197 ? 19.797 -9.111 -6.215 1.00 58.75 197 SER A O 1
ATOM 1538 N N . SER A 1 198 ? 17.891 -7.982 -6.528 1.00 73.81 198 SER A N 1
ATOM 1539 C CA . SER A 1 198 ? 18.409 -6.702 -6.019 1.00 73.81 198 SER A CA 1
ATOM 1540 C C . SER A 1 198 ? 17.619 -6.311 -4.773 1.00 73.81 198 SER A C 1
ATOM 1542 O O . SER A 1 198 ? 16.575 -5.668 -4.875 1.00 73.81 198 SER A O 1
ATOM 1544 N N . ASP A 1 199 ? 18.116 -6.713 -3.599 1.00 80.88 199 ASP A N 1
ATOM 1545 C CA . ASP A 1 199 ? 17.569 -6.303 -2.290 1.00 80.88 199 ASP A CA 1
ATOM 1546 C C . ASP A 1 199 ? 17.476 -4.766 -2.209 1.00 80.88 199 ASP A C 1
ATOM 1548 O O . ASP A 1 199 ? 16.485 -4.193 -1.774 1.00 80.88 199 ASP A O 1
ATOM 1552 N N . VAL A 1 200 ? 18.450 -4.082 -2.818 1.00 89.06 200 VAL A N 1
ATOM 1553 C CA . VAL A 1 200 ? 18.504 -2.619 -2.941 1.00 89.06 200 VAL A CA 1
ATOM 1554 C C . VAL A 1 200 ? 17.305 -2.033 -3.696 1.00 89.06 200 VAL A C 1
ATOM 1556 O O . VAL A 1 200 ? 16.827 -0.952 -3.350 1.00 89.06 200 VAL A O 1
ATOM 1559 N N . ASP A 1 201 ? 16.824 -2.684 -4.757 1.00 92.69 201 ASP A N 1
ATOM 1560 C CA . ASP A 1 201 ? 15.667 -2.178 -5.505 1.00 92.69 201 ASP A CA 1
ATOM 1561 C C . ASP A 1 201 ? 14.364 -2.393 -4.730 1.00 92.69 201 ASP A C 1
ATOM 1563 O O . ASP A 1 201 ? 13.515 -1.501 -4.719 1.00 92.69 201 ASP A O 1
ATOM 1567 N N . ALA A 1 202 ? 14.243 -3.523 -4.029 1.00 92.69 202 ALA A N 1
ATOM 1568 C CA . ALA A 1 202 ? 13.134 -3.805 -3.123 1.00 92.69 202 ALA A CA 1
ATOM 1569 C C . ALA A 1 202 ? 13.072 -2.775 -1.977 1.00 92.69 202 ALA A C 1
ATOM 1571 O O . ALA A 1 202 ? 12.028 -2.175 -1.729 1.00 92.69 202 ALA A O 1
ATOM 1572 N N . GLU A 1 203 ? 14.213 -2.463 -1.355 1.00 94.06 203 GLU A N 1
ATOM 1573 C CA . GLU A 1 203 ? 14.309 -1.441 -0.306 1.00 94.06 203 GLU A CA 1
ATOM 1574 C C . GLU A 1 203 ? 13.911 -0.042 -0.793 1.00 94.06 203 GLU A C 1
ATOM 1576 O O . GLU A 1 203 ? 13.264 0.711 -0.060 1.00 94.06 203 GLU A O 1
ATOM 1581 N N . LYS A 1 204 ? 14.265 0.326 -2.032 1.00 96.88 204 LYS A N 1
ATOM 1582 C CA . LYS A 1 204 ? 13.848 1.610 -2.619 1.00 96.88 204 LYS A CA 1
ATOM 1583 C C . LYS A 1 204 ? 12.343 1.678 -2.849 1.00 96.88 204 LYS A C 1
ATOM 1585 O O . LYS A 1 204 ? 11.787 2.775 -2.757 1.00 96.88 204 LYS A O 1
ATOM 1590 N N . VAL A 1 205 ? 11.707 0.546 -3.159 1.00 97.62 205 VAL A N 1
ATOM 1591 C CA . VAL A 1 205 ? 10.248 0.457 -3.263 1.00 97.62 205 VAL A CA 1
ATOM 1592 C C . VAL A 1 205 ? 9.614 0.733 -1.902 1.00 97.62 205 VAL A C 1
ATOM 1594 O O . VAL A 1 205 ? 8.856 1.695 -1.774 1.00 97.62 205 VAL A O 1
ATOM 1597 N N . SER A 1 206 ? 10.041 0.019 -0.859 1.00 98.25 206 SER A N 1
ATOM 1598 C CA . SER A 1 206 ? 9.575 0.264 0.511 1.00 98.25 206 SER A CA 1
ATOM 1599 C C . SER A 1 206 ? 9.821 1.692 0.991 1.00 98.25 206 SER A C 1
ATOM 1601 O O . SER A 1 206 ? 8.990 2.265 1.696 1.00 98.25 206 SER A O 1
ATOM 1603 N N . TYR A 1 207 ? 10.931 2.310 0.577 1.00 98.25 207 TYR A N 1
ATOM 1604 C CA . TYR A 1 207 ? 11.240 3.694 0.925 1.00 98.25 207 TYR A CA 1
ATOM 1605 C C . TYR A 1 207 ? 10.181 4.680 0.423 1.00 98.25 207 TYR A C 1
ATOM 1607 O O . TYR A 1 207 ? 9.658 5.465 1.216 1.00 98.25 207 TYR A O 1
ATOM 1615 N N . PHE A 1 208 ? 9.846 4.658 -0.874 1.00 98.38 208 PHE A N 1
ATOM 1616 C CA . PHE A 1 208 ? 8.867 5.616 -1.399 1.00 98.38 208 PHE A CA 1
ATOM 1617 C C . PHE A 1 208 ? 7.440 5.308 -0.923 1.00 98.38 208 PHE A C 1
ATOM 1619 O O . PHE A 1 208 ? 6.631 6.226 -0.799 1.00 98.38 208 PHE A O 1
ATOM 1626 N N . VAL A 1 209 ? 7.131 4.046 -0.605 1.00 98.56 209 VAL A N 1
ATOM 1627 C CA . VAL A 1 209 ? 5.849 3.671 0.008 1.00 98.56 209 VAL A CA 1
ATOM 1628 C C . VAL A 1 209 ? 5.735 4.248 1.417 1.00 98.56 209 VAL A C 1
ATOM 1630 O O . VAL A 1 209 ? 4.750 4.913 1.741 1.00 98.56 209 VAL A O 1
ATOM 1633 N N . ALA A 1 210 ? 6.770 4.077 2.240 1.00 98.31 210 ALA A N 1
ATOM 1634 C CA . ALA A 1 210 ? 6.809 4.649 3.580 1.00 98.31 210 ALA A CA 1
ATOM 1635 C C . ALA A 1 210 ? 6.774 6.183 3.556 1.00 98.31 210 ALA A C 1
ATOM 1637 O O . ALA A 1 210 ? 6.123 6.797 4.406 1.00 98.31 210 ALA A O 1
ATOM 1638 N N . GLU A 1 211 ? 7.427 6.807 2.572 1.00 97.81 211 GLU A N 1
ATOM 1639 C CA . GLU A 1 211 ? 7.364 8.254 2.354 1.00 97.81 211 GLU A CA 1
ATOM 1640 C C . GLU A 1 211 ? 5.932 8.695 2.046 1.0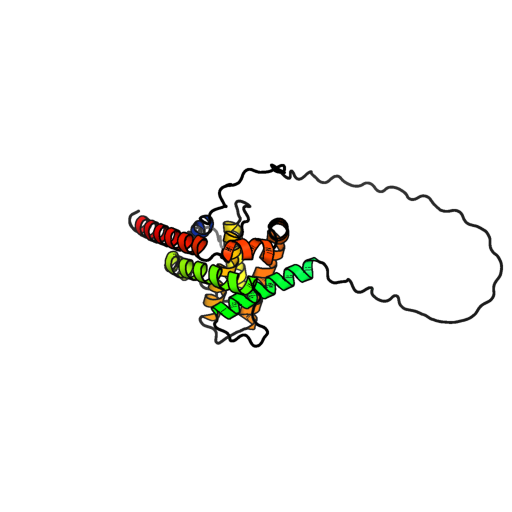0 97.81 211 GLU A C 1
ATOM 1642 O O . GLU A 1 211 ? 5.432 9.624 2.678 1.00 97.81 211 GLU A O 1
ATOM 1647 N N . PHE A 1 212 ? 5.242 7.998 1.141 1.00 97.50 212 PHE A N 1
ATOM 1648 C CA . PHE A 1 212 ? 3.852 8.287 0.804 1.00 97.50 212 PHE A CA 1
ATOM 1649 C C . PHE A 1 212 ? 2.923 8.159 2.019 1.00 97.50 212 PHE A C 1
ATOM 1651 O O . PHE A 1 212 ? 2.160 9.083 2.306 1.00 97.50 212 PHE A O 1
ATOM 1658 N N . ILE A 1 213 ? 3.005 7.062 2.773 1.00 97.62 213 ILE A N 1
ATOM 1659 C CA . ILE A 1 213 ? 2.159 6.851 3.957 1.00 97.62 213 ILE 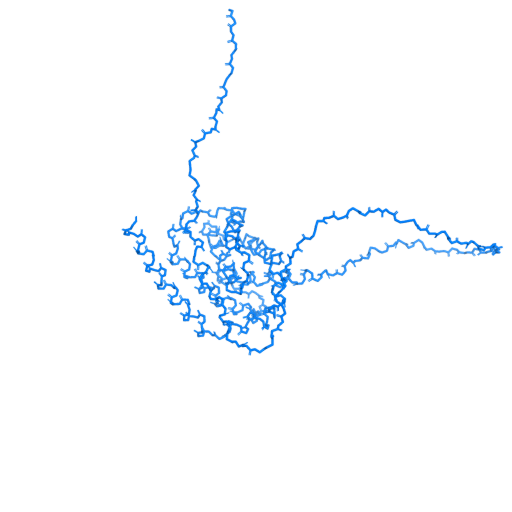A CA 1
ATOM 1660 C C . ILE A 1 213 ? 2.455 7.914 5.019 1.00 97.62 213 ILE A C 1
ATOM 1662 O O . ILE A 1 213 ? 1.544 8.562 5.533 1.00 97.62 213 ILE A O 1
ATOM 1666 N N . THR A 1 214 ? 3.731 8.156 5.317 1.00 96.69 214 THR A N 1
ATOM 1667 C CA . THR A 1 214 ? 4.115 9.142 6.335 1.00 96.69 214 THR A CA 1
ATOM 1668 C C . THR A 1 214 ? 3.702 10.551 5.918 1.00 96.69 214 THR A C 1
ATOM 1670 O O . THR A 1 214 ? 3.239 11.327 6.747 1.00 96.69 214 THR A O 1
ATOM 1673 N N . ARG A 1 215 ? 3.831 10.903 4.637 1.00 95.62 215 ARG A N 1
ATOM 1674 C CA . ARG A 1 215 ? 3.472 12.237 4.149 1.00 95.62 215 ARG A CA 1
ATOM 1675 C C . ARG A 1 215 ? 1.966 12.479 4.171 1.00 95.62 215 ARG A C 1
ATOM 1677 O O . ARG A 1 215 ? 1.555 13.568 4.552 1.00 95.62 215 ARG A O 1
ATOM 1684 N N . ASN A 1 216 ? 1.166 11.499 3.753 1.00 95.06 216 ASN A N 1
ATOM 1685 C CA . ASN A 1 216 ? -0.256 11.719 3.477 1.00 95.06 216 ASN A CA 1
ATOM 1686 C C . ASN A 1 216 ? -1.192 11.184 4.572 1.00 95.06 216 ASN A C 1
ATOM 1688 O O . ASN A 1 216 ? -2.316 11.655 4.694 1.00 95.06 216 ASN A O 1
ATOM 1692 N N . MET A 1 217 ? -0.761 10.198 5.362 1.00 95.75 217 MET A N 1
ATOM 1693 C CA . MET A 1 217 ? -1.652 9.428 6.244 1.00 95.75 217 MET A CA 1
ATOM 1694 C C . MET A 1 217 ? -1.266 9.508 7.720 1.00 95.75 217 MET A C 1
ATOM 1696 O O . MET A 1 217 ? -2.021 9.025 8.562 1.00 95.75 217 MET A O 1
ATOM 1700 N N . ARG A 1 218 ? -0.122 10.114 8.070 1.00 95.31 218 ARG A N 1
ATOM 1701 C CA . ARG A 1 218 ? 0.386 10.118 9.455 1.00 95.31 218 ARG A CA 1
ATOM 1702 C C . ARG A 1 218 ? -0.618 10.651 10.471 1.00 95.31 218 ARG A C 1
ATOM 1704 O O . ARG A 1 218 ? -0.786 10.050 11.527 1.00 95.31 218 ARG A O 1
ATOM 1711 N N . ASP A 1 219 ? -1.285 11.761 10.165 1.00 96.31 219 ASP A N 1
ATOM 1712 C CA . ASP A 1 219 ? -2.153 12.424 11.134 1.00 96.31 219 ASP A CA 1
ATOM 1713 C C . ASP A 1 219 ? -3.405 11.586 11.356 1.00 96.31 219 ASP A C 1
ATOM 1715 O O . ASP A 1 219 ? -3.795 11.353 12.499 1.00 96.31 219 ASP A O 1
ATOM 1719 N N . TRP A 1 220 ? -3.947 11.022 10.274 1.00 96.81 220 TRP A N 1
ATOM 1720 C CA . TRP A 1 220 ? -5.039 10.063 10.341 1.00 96.81 220 TRP A CA 1
ATOM 1721 C C . TRP A 1 220 ? -4.644 8.818 11.148 1.00 96.81 220 TRP A C 1
ATOM 1723 O O . TRP A 1 220 ? -5.359 8.441 12.073 1.00 96.81 220 TRP A O 1
ATOM 1733 N N . ILE A 1 221 ? -3.473 8.225 10.882 1.00 97.38 221 ILE A N 1
ATOM 1734 C CA . ILE A 1 221 ? -2.945 7.063 11.617 1.00 97.38 221 ILE A CA 1
ATOM 1735 C C . ILE A 1 221 ? -2.872 7.357 13.119 1.00 97.38 221 ILE A C 1
ATOM 1737 O O . ILE A 1 221 ? -3.330 6.551 13.928 1.00 97.38 221 ILE A O 1
ATOM 1741 N N . ARG A 1 222 ? -2.339 8.520 13.510 1.00 95.94 222 ARG A N 1
ATOM 1742 C CA . ARG A 1 222 ? -2.235 8.927 14.921 1.00 95.94 222 ARG A CA 1
ATOM 1743 C C . ARG A 1 222 ? -3.603 9.104 15.569 1.00 95.94 222 ARG A C 1
ATOM 1745 O O . ARG A 1 222 ? -3.811 8.623 16.680 1.00 95.94 222 ARG A O 1
ATOM 1752 N N . GLN A 1 223 ? -4.521 9.777 14.879 1.00 97.12 223 GLN A N 1
ATOM 1753 C CA . GLN A 1 223 ? -5.882 10.023 15.361 1.00 97.12 223 GLN A CA 1
ATOM 1754 C C . GLN A 1 223 ? -6.688 8.724 15.498 1.00 97.12 223 GLN A C 1
ATOM 1756 O O . GLN A 1 223 ? -7.544 8.625 16.369 1.00 97.12 223 GLN A O 1
ATOM 1761 N N . ASN A 1 224 ? -6.358 7.700 14.709 1.00 96.06 224 ASN A N 1
ATOM 1762 C CA . ASN A 1 224 ? -7.035 6.404 14.702 1.00 96.06 224 ASN A CA 1
ATOM 1763 C C . ASN A 1 224 ? -6.282 5.327 15.505 1.00 96.06 224 ASN A C 1
ATOM 1765 O O . ASN A 1 224 ? -6.353 4.144 15.180 1.00 96.06 224 ASN A O 1
ATOM 1769 N N . GLY A 1 225 ? -5.552 5.720 16.556 1.00 96.00 225 GLY A N 1
ATOM 1770 C CA . GLY A 1 225 ? -4.940 4.795 17.522 1.00 96.00 225 GLY A CA 1
ATOM 1771 C C . GLY A 1 225 ? -3.589 4.199 17.105 1.00 96.00 225 GLY A C 1
ATOM 1772 O O . GLY A 1 225 ? -3.044 3.349 17.814 1.00 96.00 225 GLY A O 1
ATOM 1773 N N . GLY A 1 226 ? -3.018 4.641 15.985 1.00 96.81 226 GLY A N 1
ATOM 1774 C CA . GLY A 1 226 ? -1.738 4.157 15.480 1.00 96.81 226 GLY A CA 1
ATOM 1775 C C . GLY A 1 226 ? -1.760 2.684 15.060 1.00 96.81 226 GLY A C 1
ATOM 1776 O O . GLY A 1 226 ? -2.802 2.029 15.006 1.00 96.81 226 GLY A O 1
ATOM 1777 N N . TRP A 1 227 ? -0.578 2.140 14.778 1.00 96.81 227 TRP A N 1
ATOM 1778 C CA . TRP A 1 227 ? -0.441 0.761 14.302 1.00 96.81 227 TRP A CA 1
ATOM 1779 C C . TRP A 1 227 ? -0.813 -0.291 15.360 1.00 96.81 227 TRP A C 1
ATOM 1781 O O . TRP A 1 227 ? -1.396 -1.318 15.032 1.00 96.81 227 TRP A O 1
ATOM 1791 N N . GLU A 1 228 ? -0.533 -0.036 16.639 1.00 94.44 228 GLU A N 1
ATOM 1792 C CA . GLU A 1 228 ? -0.781 -1.020 17.704 1.00 94.44 228 GLU A CA 1
ATOM 1793 C C . GLU A 1 228 ? -2.221 -0.967 18.242 1.00 94.44 228 GLU A C 1
ATOM 1795 O O . GLU A 1 228 ? -2.884 -1.995 18.349 1.00 94.44 228 GLU A O 1
ATOM 1800 N N . ASN A 1 229 ? -2.749 0.217 18.573 1.00 94.69 229 ASN A N 1
ATOM 1801 C CA . ASN A 1 229 ? -4.091 0.321 19.164 1.00 94.69 229 ASN A CA 1
ATOM 1802 C C . ASN A 1 229 ? -5.200 0.552 18.131 1.00 94.69 229 ASN A C 1
ATOM 1804 O O . ASN A 1 229 ? -6.365 0.352 18.467 1.00 94.69 229 ASN A O 1
ATOM 1808 N N . GLY A 1 230 ? -4.854 0.952 16.907 1.00 94.75 230 GLY A N 1
ATOM 1809 C CA . GLY A 1 230 ? -5.782 1.101 15.790 1.00 94.75 230 GLY A CA 1
ATOM 1810 C C . GLY A 1 230 ? -5.753 -0.105 14.864 1.00 94.75 230 GLY A C 1
ATOM 1811 O O . GLY A 1 230 ? -6.683 -0.911 14.844 1.00 94.75 230 GLY A O 1
ATOM 1812 N N . PHE A 1 231 ? -4.661 -0.240 14.108 1.00 95.12 231 PHE A N 1
ATOM 1813 C CA . PHE A 1 231 ? -4.543 -1.246 13.052 1.00 95.12 231 PHE A CA 1
ATOM 1814 C C . PHE A 1 231 ? -4.624 -2.685 13.582 1.00 95.12 231 PHE A C 1
ATOM 1816 O O . PHE A 1 231 ? -5.508 -3.434 13.171 1.00 95.12 231 PHE A O 1
ATOM 1823 N N . VAL A 1 232 ? -3.762 -3.071 14.530 1.00 95.12 232 VAL A N 1
ATOM 1824 C CA . VAL A 1 232 ? -3.752 -4.444 15.070 1.00 95.12 232 VAL A CA 1
ATOM 1825 C C . VAL A 1 232 ? -5.109 -4.820 15.661 1.00 95.12 232 VAL A C 1
ATOM 1827 O O . VAL A 1 232 ? -5.632 -5.879 15.332 1.00 95.12 232 VAL A O 1
ATOM 1830 N N . LYS A 1 233 ? -5.730 -3.947 16.467 1.00 92.12 233 LYS A N 1
ATOM 1831 C CA . LYS A 1 233 ? -7.057 -4.229 17.042 1.00 92.12 233 LYS A CA 1
ATOM 1832 C C . LYS A 1 233 ? -8.127 -4.483 15.978 1.00 92.12 233 LYS A C 1
ATOM 1834 O O . LYS A 1 233 ? -9.014 -5.299 16.205 1.00 92.12 233 LYS A O 1
ATOM 1839 N N . LYS A 1 234 ? -8.043 -3.806 14.829 1.00 88.44 234 LYS A N 1
ATOM 1840 C CA . LYS A 1 234 ? -9.008 -3.953 13.734 1.00 88.44 234 LYS A CA 1
ATOM 1841 C C . LYS A 1 234 ? -8.837 -5.257 12.946 1.00 88.44 234 LYS A C 1
ATOM 1843 O O . LYS A 1 234 ? -9.837 -5.799 12.488 1.00 88.44 234 LYS A O 1
ATOM 1848 N N . PHE A 1 235 ? -7.607 -5.747 12.773 1.00 88.44 235 PHE A N 1
ATOM 1849 C CA . PHE A 1 235 ? -7.304 -6.855 11.848 1.00 88.44 235 PHE A CA 1
ATOM 1850 C C . PHE A 1 235 ? -6.825 -8.149 12.502 1.00 88.44 235 PHE A C 1
ATOM 1852 O O . PHE A 1 235 ? -6.803 -9.193 11.853 1.00 88.44 235 PHE A O 1
ATOM 1859 N N . GLU A 1 236 ? -6.449 -8.126 13.776 1.00 86.56 236 GLU A N 1
ATOM 1860 C CA . GLU A 1 236 ? -6.081 -9.349 14.485 1.00 86.56 236 GLU A CA 1
ATOM 1861 C C . GLU A 1 236 ? -7.242 -10.359 14.582 1.00 86.56 236 GLU A C 1
ATOM 1863 O O . GLU A 1 236 ? -6.985 -11.557 14.417 1.00 86.56 236 GLU A O 1
ATOM 1868 N N . PRO A 1 237 ? -8.518 -9.944 14.751 1.00 83.44 237 PRO A N 1
ATOM 1869 C CA . PRO A 1 237 ? -9.650 -10.840 14.546 1.00 83.44 237 PRO A CA 1
ATOM 1870 C C . PRO A 1 237 ? -9.734 -11.263 13.071 1.00 83.44 237 PRO A C 1
ATOM 1872 O O . PRO A 1 237 ? -10.269 -10.550 12.222 1.00 83.44 237 PRO A O 1
ATOM 1875 N N . LYS A 1 238 ? -9.192 -12.445 12.759 1.00 73.38 238 LYS A N 1
ATOM 1876 C CA . LYS A 1 238 ? -9.060 -12.933 11.376 1.00 73.38 238 LYS A CA 1
ATOM 1877 C C . LYS A 1 238 ? -10.399 -13.158 10.667 1.00 73.38 238 LYS A C 1
ATOM 1879 O O . LYS A 1 238 ? -10.484 -12.995 9.458 1.00 73.38 238 LYS A O 1
ATOM 1884 N N . SER A 1 239 ? -11.451 -13.509 11.404 1.00 68.31 239 SER A N 1
ATOM 1885 C CA . SER A 1 239 ? -12.735 -13.930 10.828 1.00 68.31 239 SER A CA 1
ATOM 1886 C C . SER A 1 239 ? -13.451 -12.832 10.036 1.00 68.31 239 SER A C 1
ATOM 1888 O O . SER A 1 239 ? -13.966 -13.107 8.954 1.00 68.31 239 SER A O 1
ATOM 1890 N N . GLY A 1 240 ? -13.473 -11.594 10.539 1.00 74.12 240 GLY A N 1
ATOM 1891 C CA . GLY A 1 240 ? -14.252 -10.514 9.927 1.00 74.12 240 GLY A CA 1
ATOM 1892 C C . GLY A 1 240 ? -13.718 -10.096 8.558 1.00 74.12 240 GLY A C 1
ATOM 1893 O O . GLY A 1 240 ? -14.458 -10.060 7.576 1.00 74.12 240 GLY A O 1
ATOM 1894 N N . TRP A 1 241 ? -12.416 -9.824 8.468 1.00 78.12 241 TRP A N 1
ATOM 1895 C CA . TRP A 1 241 ? -11.828 -9.352 7.217 1.00 78.12 241 TRP A CA 1
ATOM 1896 C C . TRP A 1 241 ? -11.596 -10.465 6.192 1.00 78.12 241 TRP A C 1
ATOM 1898 O O . TRP A 1 241 ? -11.667 -10.188 4.997 1.00 78.12 241 TRP A O 1
ATOM 1908 N N . LEU A 1 242 ? -11.365 -11.712 6.620 1.00 76.06 242 LEU A N 1
ATOM 1909 C CA . LEU A 1 242 ? -11.276 -12.844 5.690 1.00 76.06 242 LEU A CA 1
ATOM 1910 C C . LEU A 1 242 ? -12.611 -13.079 4.983 1.00 76.06 242 LEU A C 1
ATOM 1912 O O . LEU A 1 242 ? -12.645 -13.118 3.757 1.00 76.06 242 LEU A O 1
ATOM 1916 N N . THR A 1 243 ? -13.711 -13.123 5.743 1.00 72.12 243 THR A N 1
ATOM 1917 C CA . THR A 1 243 ? -15.065 -13.264 5.178 1.00 72.12 243 THR A CA 1
ATOM 1918 C C . THR A 1 243 ? -15.361 -12.137 4.188 1.00 72.12 243 THR A C 1
ATOM 1920 O O . THR A 1 243 ? -15.881 -12.371 3.100 1.00 72.12 243 THR A O 1
ATOM 1923 N N . PHE A 1 244 ? -14.979 -10.902 4.532 1.00 73.69 244 PHE A N 1
ATOM 1924 C CA . PHE A 1 244 ? -15.135 -9.762 3.635 1.00 73.69 244 PHE A CA 1
ATOM 1925 C C . PHE A 1 244 ? -14.370 -9.947 2.311 1.00 73.69 244 PHE A C 1
ATOM 1927 O O . PHE A 1 244 ? -14.936 -9.722 1.242 1.00 73.69 244 PHE A O 1
ATOM 1934 N N . LEU A 1 245 ? -13.110 -10.392 2.359 1.00 72.00 245 LEU A N 1
ATOM 1935 C CA . LEU A 1 245 ? -12.312 -10.627 1.151 1.00 72.00 245 LEU A CA 1
ATOM 1936 C C . LEU A 1 245 ? -12.849 -11.774 0.293 1.00 72.00 245 LEU A C 1
ATOM 1938 O O . LEU A 1 245 ? -12.793 -11.681 -0.931 1.00 72.00 245 LEU A O 1
ATOM 1942 N N . GLU A 1 246 ? -13.375 -12.834 0.903 1.00 71.94 246 GLU A N 1
ATOM 1943 C CA . GLU A 1 246 ? -14.006 -13.949 0.184 1.00 71.94 246 GLU A CA 1
ATOM 1944 C C . GLU A 1 246 ? -15.248 -13.486 -0.588 1.00 71.94 246 GLU A C 1
ATOM 1946 O O . GLU A 1 246 ? -15.400 -13.770 -1.782 1.00 71.94 246 GLU A O 1
ATOM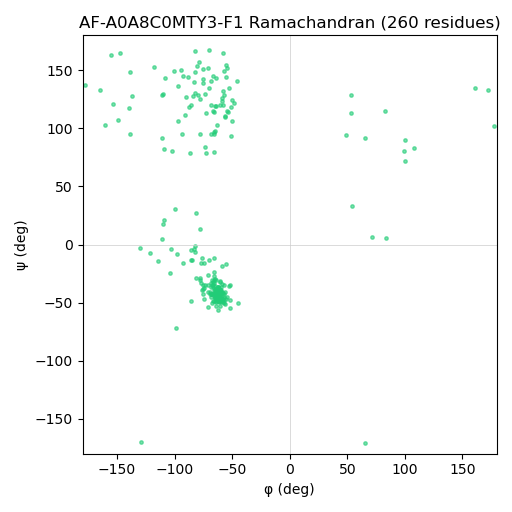 1951 N N . VAL A 1 247 ? -16.111 -12.707 0.073 1.00 70.88 247 VAL A N 1
ATOM 1952 C CA . VAL A 1 247 ? -17.304 -12.123 -0.551 1.00 70.88 247 VAL A CA 1
ATOM 1953 C C . VAL A 1 247 ? -16.903 -11.159 -1.666 1.00 70.88 247 VAL A C 1
ATOM 1955 O O . VAL A 1 247 ? -17.418 -11.256 -2.781 1.00 70.88 247 VAL A O 1
ATOM 1958 N N . LEU A 1 248 ? -15.945 -10.267 -1.406 1.00 71.00 248 LEU A N 1
ATOM 1959 C CA . LEU A 1 248 ? -15.488 -9.284 -2.383 1.00 71.00 248 LEU A CA 1
ATOM 1960 C C . LEU A 1 248 ? -14.822 -9.935 -3.604 1.00 71.00 248 LEU A C 1
ATOM 1962 O O . LEU A 1 248 ? -15.082 -9.532 -4.738 1.00 71.00 248 LEU A O 1
ATOM 1966 N N . GLY A 1 249 ? -13.996 -10.963 -3.392 1.00 67.25 249 GLY A N 1
ATOM 1967 C CA . GLY A 1 249 ? -13.391 -11.743 -4.471 1.00 67.25 249 GLY A CA 1
ATOM 1968 C C . GLY A 1 249 ? -14.452 -12.354 -5.387 1.00 67.25 249 GLY A C 1
ATOM 1969 O O . GLY A 1 249 ? -14.371 -12.203 -6.605 1.00 67.25 249 GLY A O 1
ATOM 1970 N N . THR A 1 250 ? -15.503 -12.934 -4.802 1.00 63.34 250 THR A N 1
ATOM 1971 C CA . THR A 1 250 ? -16.634 -13.514 -5.548 1.00 63.34 250 THR A CA 1
ATOM 1972 C C . THR A 1 250 ? -17.371 -12.460 -6.379 1.00 63.34 250 THR A C 1
ATOM 1974 O O . THR A 1 250 ? -17.642 -12.670 -7.562 1.00 63.34 250 THR A O 1
ATOM 1977 N N . VAL A 1 251 ? -17.656 -11.292 -5.793 1.00 67.31 251 VAL A N 1
ATOM 1978 C CA . VAL A 1 251 ? -18.317 -10.180 -6.499 1.00 67.31 251 VAL A CA 1
ATOM 1979 C C . VAL A 1 251 ? -17.485 -9.708 -7.691 1.00 67.31 251 VAL A C 1
ATOM 1981 O O . VAL A 1 251 ? -18.024 -9.419 -8.760 1.00 67.31 251 VAL A O 1
ATOM 1984 N N . CYS A 1 252 ? -16.167 -9.660 -7.543 1.00 61.19 252 CYS A N 1
ATOM 1985 C CA . CYS A 1 252 ? -15.291 -9.200 -8.608 1.00 61.19 252 CYS A CA 1
ATOM 1986 C C . CYS A 1 252 ? -15.075 -10.234 -9.713 1.00 61.19 252 CYS A C 1
ATOM 1988 O O . CYS A 1 252 ? -14.982 -9.840 -10.876 1.00 61.19 252 CYS A O 1
ATOM 1990 N N . GLU A 1 253 ? -15.069 -11.532 -9.404 1.00 62.47 253 GLU A N 1
ATOM 1991 C CA . GLU A 1 253 ? -15.170 -12.583 -10.425 1.00 62.47 253 GLU A CA 1
ATOM 1992 C C . GLU A 1 253 ? -16.472 -12.428 -11.225 1.00 62.47 253 GLU A C 1
ATOM 1994 O O . GLU A 1 253 ? -16.443 -12.380 -12.457 1.00 62.47 253 GLU A O 1
ATOM 1999 N N . MET A 1 254 ? -17.605 -12.229 -10.540 1.00 63.53 254 MET A N 1
ATOM 2000 C CA . MET A 1 254 ? -18.900 -11.995 -11.189 1.00 63.53 254 MET A CA 1
ATOM 2001 C C . MET A 1 254 ? -18.887 -10.751 -12.090 1.00 63.53 254 MET A C 1
ATOM 2003 O O . MET A 1 254 ? -19.326 -10.819 -13.239 1.00 63.53 254 MET A O 1
ATOM 2007 N N . TRP A 1 255 ? -18.347 -9.624 -11.618 1.00 62.91 255 TRP A N 1
ATOM 2008 C CA . TRP A 1 255 ? -18.253 -8.393 -12.412 1.00 62.91 255 TRP A CA 1
ATOM 2009 C C . TRP A 1 255 ? -17.290 -8.532 -13.600 1.00 62.91 255 TRP A C 1
ATOM 2011 O O . TRP A 1 255 ? -17.539 -7.986 -14.677 1.00 62.91 255 TRP A O 1
ATOM 2021 N N . SER A 1 256 ? -16.203 -9.289 -13.432 1.00 59.56 256 SER A N 1
ATOM 2022 C CA . SER A 1 256 ? -15.245 -9.573 -14.506 1.00 59.56 256 SER A CA 1
ATOM 2023 C C . SER A 1 256 ? -15.876 -10.421 -15.609 1.00 59.56 256 SER A C 1
ATOM 2025 O O . SER A 1 256 ? -15.662 -10.136 -16.785 1.00 59.56 256 SER A O 1
ATOM 2027 N N . HIS A 1 257 ? -16.713 -11.399 -15.248 1.00 59.03 257 HIS A N 1
ATOM 2028 C CA . HIS A 1 257 ? -17.518 -12.150 -16.209 1.00 59.03 257 HIS A CA 1
ATOM 2029 C C . HIS A 1 257 ? -18.563 -11.273 -16.901 1.00 59.03 257 HIS A C 1
ATOM 2031 O O . HIS A 1 257 ? -18.712 -11.366 -18.113 1.00 59.03 257 HIS A O 1
ATOM 2037 N N . LEU A 1 258 ? -19.243 -10.374 -16.184 1.00 57.81 258 LEU A N 1
ATOM 2038 C CA . LEU A 1 258 ? -20.236 -9.472 -16.782 1.00 57.81 258 LEU A CA 1
ATOM 2039 C C . LEU A 1 258 ? -19.627 -8.517 -17.821 1.00 57.81 258 LEU A C 1
ATOM 2041 O O . LEU A 1 258 ? -20.247 -8.286 -18.857 1.00 57.81 258 LEU A O 1
ATOM 2045 N N . LYS A 1 259 ? -18.396 -8.031 -17.607 1.00 52.56 259 LYS A N 1
ATOM 2046 C CA . LYS A 1 259 ? -17.649 -7.235 -18.603 1.00 52.56 259 LYS A CA 1
ATOM 2047 C C . LYS A 1 259 ? -17.266 -8.012 -19.872 1.00 52.56 259 LYS A C 1
ATOM 2049 O O . LYS A 1 259 ? -16.812 -7.393 -20.822 1.00 52.56 259 LYS A O 1
ATOM 2054 N N . GLN A 1 260 ? -17.395 -9.340 -19.904 1.00 55.03 260 GLN A N 1
ATOM 2055 C CA . GLN A 1 260 ? -17.191 -10.126 -21.131 1.00 55.03 260 GLN A CA 1
ATOM 2056 C C . GLN A 1 260 ? -18.453 -10.191 -22.006 1.00 55.03 260 GLN A C 1
ATOM 2058 O O . GLN A 1 260 ? -18.363 -10.601 -23.161 1.00 55.03 260 GLN A O 1
ATOM 2063 N N . TYR A 1 261 ? -19.615 -9.799 -21.471 1.00 51.91 261 TYR A N 1
ATOM 2064 C CA . TYR A 1 261 ? -20.907 -9.839 -22.167 1.00 51.91 261 TYR A CA 1
ATOM 2065 C C . TYR A 1 261 ? -21.391 -8.466 -22.668 1.00 51.91 261 TYR A C 1
ATOM 2067 O O . TYR A 1 261 ? -22.423 -8.411 -23.337 1.00 51.91 261 TYR A O 1
ATOM 2075 N N . TYR A 1 262 ? -20.662 -7.386 -22.371 1.00 42.06 262 TYR A N 1
ATOM 2076 C CA . TYR A 1 262 ? -20.942 -6.006 -22.788 1.00 42.06 262 TYR A CA 1
ATOM 2077 C C . TYR A 1 262 ? -19.663 -5.324 -23.267 1.00 42.06 262 TYR A C 1
ATOM 2079 O O . TYR A 1 262 ? -19.763 -4.486 -24.189 1.00 42.06 262 TYR A O 1
#

Secondary structure (DSSP, 8-state):
--------------------TTGGGGGGSPP---------------PPPPPPPPPPPPPPPPPP-------------------PPPPPHHHHHHHHHHHHHHHHHHHHTT----SSPPPHHHHHHHHHHHHHHHHHHHHTHHHHTT----SHHHHHHHHHHHHHHHTTT----HHHHHHHHHHHHHHHHHHHTTSS--HHHHHHHHHHHHHHHHHHHHHHHHHTTIIIIIIIHHHSSHHHHHHHHHHHHHHHHHHHHHTT--

Nearest PDB structures (foldseek):
  6e3i-assembly1_A  TM=9.282E-01  e=5.983E-14  Homo sapiens
  9gis-assembly2_B  TM=9.450E-01  e=1.006E-13  Homo sapiens
  9gis-assembly1_A  TM=9.435E-01  e=1.106E-13  Homo sapiens
  2voi-assembly1_A  TM=9.759E-01  e=1.884E-12  Mus musculus
  5whh-assembly1_A  TM=9.434E-01  e=6.662E-13  Homo sapiens

InterPro domains:
  IPR002475 Bcl2-like [PS50062] (125-229)
  IPR013282 Bcl-2-related protein A1 [PR01867] (91-103)
  IPR013282 Bcl-2-related protein A1 [PR01867] (152-165)
  IPR013282 Bcl-2-related protein A1 [PR01867] (167-176)
  IPR013282 Bcl-2-related protein A1 [PR01867] (179-190)
  IPR020717 Apoptosis regulator, Bcl-2, BH1 motif, conserved site [PS01080] (166-185)
  IPR020726 Apoptosis regulator, Bcl-2, BH2 motif, conserved site [PS01258] (220-231)
  IPR026298 Bcl-2 family [PR01862] (159-171)
  IPR026298 Bcl-2 family [PR01862] (173-201)
  IPR026298 Bcl-2 family [PR01862] (204-228)
  IPR026298 Bcl-2 family [PTHR11256] (70-241)
  IPR026298 Bcl-2 family [cd06845] (96-233)
  IPR036834 Bcl-2-like superfamily [G3DSA:1.10.437.10] (88-238)
  IPR036834 Bcl-2-like superfamily [SSF56854] (84-254)
  IPR046371 Bcl-2, Bcl-2 homology region 1-3 [PF00452] (125-227)
  IPR046371 Bcl-2, Bcl-2 homology region 1-3 [SM00337] (125-227)